Protein AF-A0A961FQ47-F1 (afdb_monomer_lite)

Structure (mmCIF, N/CA/C/O backbone):
data_AF-A0A961FQ47-F1
#
_entry.id   AF-A0A961FQ47-F1
#
loop_
_atom_site.group_PDB
_atom_site.id
_atom_site.type_symbol
_atom_site.label_atom_id
_atom_site.label_alt_id
_atom_site.label_comp_id
_atom_site.label_asym_id
_atom_site.label_entity_id
_atom_site.label_seq_id
_atom_site.pdbx_PDB_ins_code
_atom_site.Cartn_x
_atom_site.Cartn_y
_atom_site.Cartn_z
_atom_site.occupancy
_atom_site.B_iso_or_equiv
_atom_site.auth_seq_id
_atom_site.auth_comp_id
_atom_site.auth_asym_id
_atom_site.auth_atom_id
_atom_site.pdbx_PDB_model_num
ATOM 1 N N . PHE A 1 1 ? 10.749 -9.868 7.285 1.00 35.97 1 PHE A N 1
ATOM 2 C CA . PHE A 1 1 ? 11.409 -8.664 7.846 1.00 35.97 1 PHE A CA 1
ATOM 3 C C . PHE A 1 1 ? 11.696 -7.576 6.790 1.00 35.97 1 PHE A C 1
ATOM 5 O O . PHE A 1 1 ? 12.411 -6.634 7.101 1.00 35.97 1 PHE A O 1
ATOM 12 N N . SER A 1 2 ? 11.117 -7.636 5.579 1.00 48.81 2 SER A N 1
ATOM 13 C CA . SER A 1 2 ? 11.424 -6.717 4.464 1.00 48.81 2 SER A CA 1
ATOM 14 C C . SER A 1 2 ? 10.557 -5.448 4.378 1.00 48.81 2 SER A C 1
ATOM 16 O O . SER A 1 2 ? 10.888 -4.559 3.608 1.00 48.81 2 SER A O 1
ATOM 18 N N . SER A 1 3 ? 9.483 -5.314 5.167 1.00 61.75 3 SER A N 1
ATOM 19 C CA . SER A 1 3 ? 8.554 -4.168 5.081 1.00 61.75 3 SER A CA 1
ATOM 20 C C . SER A 1 3 ? 8.895 -2.971 5.982 1.00 61.75 3 SER A C 1
ATOM 22 O O . SER A 1 3 ? 8.312 -1.904 5.825 1.00 61.75 3 SER A O 1
ATOM 24 N N . ARG A 1 4 ? 9.857 -3.105 6.909 1.00 72.62 4 ARG A N 1
ATOM 25 C CA . ARG A 1 4 ? 10.176 -2.052 7.899 1.00 72.62 4 ARG A CA 1
ATOM 26 C C . ARG A 1 4 ? 10.720 -0.773 7.272 1.00 72.62 4 ARG A C 1
ATOM 28 O O . ARG A 1 4 ? 10.444 0.309 7.775 1.00 72.62 4 ARG A O 1
ATOM 35 N N . VAL A 1 5 ? 11.492 -0.902 6.194 1.00 81.75 5 VAL A N 1
ATOM 36 C CA . VAL A 1 5 ? 12.068 0.269 5.523 1.00 81.75 5 VAL A CA 1
ATOM 37 C C . VAL A 1 5 ? 10.983 1.081 4.832 1.00 81.75 5 VAL A C 1
ATOM 39 O O . VAL A 1 5 ? 11.005 2.299 4.919 1.00 81.75 5 VAL A O 1
ATOM 42 N N . GLN A 1 6 ? 9.987 0.414 4.252 1.00 88.06 6 GLN A N 1
ATOM 43 C CA . GLN A 1 6 ? 8.860 1.078 3.612 1.00 88.06 6 GLN A CA 1
ATOM 44 C C . GLN A 1 6 ? 8.009 1.855 4.625 1.00 88.06 6 GLN A C 1
ATOM 46 O O . GLN A 1 6 ? 7.703 3.020 4.403 1.00 88.06 6 GLN A O 1
ATOM 51 N N . SER A 1 7 ? 7.683 1.254 5.776 1.00 90.12 7 SER A N 1
ATOM 52 C CA . SER A 1 7 ? 6.978 1.968 6.850 1.00 90.12 7 SER A CA 1
ATOM 53 C C . SER A 1 7 ? 7.783 3.158 7.387 1.00 90.12 7 SER A C 1
ATOM 55 O O . SER A 1 7 ? 7.207 4.202 7.671 1.00 90.12 7 SER A O 1
ATOM 57 N N . ALA A 1 8 ? 9.109 3.019 7.506 1.00 90.50 8 ALA A N 1
ATOM 58 C CA . ALA A 1 8 ? 9.984 4.111 7.929 1.00 90.50 8 ALA A CA 1
ATOM 59 C C . ALA A 1 8 ? 10.067 5.238 6.885 1.00 90.50 8 ALA A C 1
ATOM 61 O O . ALA A 1 8 ? 10.101 6.402 7.274 1.00 90.50 8 ALA A O 1
ATOM 62 N N . ALA A 1 9 ? 10.071 4.893 5.593 1.00 91.81 9 ALA A N 1
ATOM 63 C CA . ALA A 1 9 ? 10.052 5.851 4.492 1.00 91.81 9 ALA A CA 1
ATOM 64 C C . ALA A 1 9 ? 8.766 6.681 4.498 1.00 91.81 9 ALA A C 1
ATOM 66 O O . ALA A 1 9 ? 8.836 7.903 4.502 1.00 91.81 9 ALA A O 1
ATOM 67 N N . ILE A 1 10 ? 7.612 6.015 4.615 1.00 94.81 10 ILE A N 1
ATOM 68 C CA . ILE A 1 10 ? 6.298 6.664 4.719 1.00 94.81 10 ILE A CA 1
ATOM 69 C C . ILE A 1 10 ? 6.255 7.626 5.917 1.00 94.81 10 ILE A C 1
ATOM 71 O O . ILE A 1 10 ? 5.944 8.802 5.761 1.00 94.81 10 ILE A O 1
ATOM 75 N N . ALA A 1 11 ? 6.617 7.142 7.110 1.00 94.56 11 ALA A N 1
ATOM 76 C CA . ALA A 1 11 ? 6.600 7.952 8.328 1.00 94.56 11 ALA A CA 1
ATOM 77 C C . ALA A 1 11 ? 7.521 9.178 8.232 1.00 94.56 11 ALA A C 1
ATOM 79 O O . ALA A 1 11 ? 7.167 10.261 8.692 1.00 94.56 11 ALA A O 1
ATOM 80 N N . ARG A 1 12 ? 8.706 9.024 7.626 1.00 93.69 12 ARG A N 1
ATOM 81 C CA . ARG A 1 12 ? 9.648 10.133 7.465 1.00 93.69 12 ARG A CA 1
ATOM 82 C C . ARG A 1 12 ? 9.176 11.149 6.427 1.00 93.69 12 ARG A C 1
ATOM 84 O O . ARG A 1 12 ? 9.325 12.337 6.686 1.00 93.69 12 ARG A O 1
ATOM 91 N N . THR A 1 13 ? 8.582 10.709 5.321 1.00 94.75 13 THR A N 1
ATOM 92 C CA . THR A 1 13 ? 7.946 11.612 4.352 1.00 94.75 13 THR A CA 1
ATOM 93 C C . THR A 1 13 ? 6.857 12.444 5.028 1.00 94.75 13 THR A C 1
ATOM 95 O O . THR A 1 13 ? 6.931 13.667 4.997 1.00 94.75 13 THR A O 1
ATOM 98 N N . TRP A 1 14 ? 5.944 11.821 5.782 1.00 95.88 14 TRP A N 1
ATOM 99 C CA . TRP A 1 14 ? 4.927 12.570 6.532 1.00 95.88 14 TRP A CA 1
ATOM 100 C C . TRP A 1 14 ? 5.515 13.519 7.578 1.00 95.88 14 TRP A C 1
ATOM 102 O O . TRP A 1 14 ? 5.006 14.620 7.754 1.00 95.88 14 TRP A O 1
ATOM 112 N N . GLN A 1 15 ? 6.604 13.133 8.250 1.00 95.44 15 GLN A N 1
ATOM 113 C CA . GLN A 1 15 ? 7.322 14.021 9.168 1.00 95.44 15 GLN A CA 1
ATOM 114 C C . GLN A 1 15 ? 7.852 15.279 8.459 1.00 95.44 15 GLN A C 1
ATOM 116 O O . GLN A 1 15 ? 7.779 16.361 9.035 1.00 95.44 15 GLN A O 1
ATOM 121 N N . GLN A 1 16 ? 8.413 15.134 7.255 1.00 93.94 16 GLN A N 1
ATOM 122 C CA . GLN A 1 16 ? 8.973 16.238 6.465 1.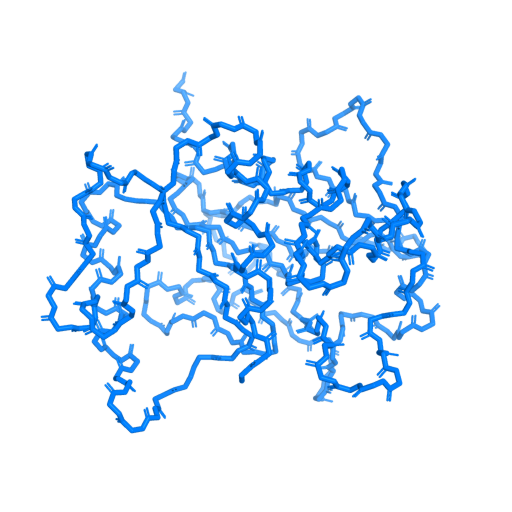00 93.94 16 GLN A CA 1
ATOM 123 C C . GLN A 1 16 ? 7.888 17.143 5.877 1.00 93.94 16 GLN A C 1
ATOM 125 O O . GLN A 1 16 ? 8.077 18.352 5.803 1.00 93.94 16 GLN A O 1
ATOM 130 N N . GLU A 1 17 ? 6.753 16.562 5.497 1.00 94.75 17 GLU A N 1
ATOM 131 C CA . GLU A 1 17 ? 5.585 17.267 4.956 1.00 94.75 17 GLU A CA 1
ATOM 132 C C . GLU A 1 17 ? 4.657 17.823 6.045 1.00 94.75 17 GLU A C 1
ATOM 134 O O . GLU A 1 17 ? 3.581 18.329 5.740 1.00 94.75 17 GLU A O 1
ATOM 139 N N . GLU A 1 18 ? 5.039 17.693 7.319 1.00 95.50 18 GLU A N 1
ATOM 140 C CA . GLU A 1 18 ? 4.232 18.098 8.477 1.00 95.50 18 GLU A CA 1
ATOM 141 C C . GLU A 1 18 ? 2.834 17.441 8.512 1.00 95.50 18 GLU A C 1
ATOM 143 O O . GLU A 1 18 ? 1.900 17.940 9.143 1.00 95.50 18 GLU A O 1
ATOM 148 N N . THR A 1 19 ? 2.688 16.277 7.873 1.00 93.62 19 THR A N 1
ATOM 149 C CA . THR A 1 19 ? 1.457 15.486 7.892 1.00 93.62 19 THR A CA 1
ATOM 150 C C . THR A 1 19 ? 1.335 14.759 9.234 1.00 93.62 19 THR A C 1
ATOM 152 O O . THR A 1 19 ? 2.235 14.000 9.602 1.00 93.62 19 THR A O 1
ATOM 155 N N . PRO A 1 20 ? 0.229 14.924 9.987 1.00 93.81 20 PRO A N 1
ATOM 156 C CA . PRO A 1 20 ? 0.043 14.226 11.255 1.00 93.81 20 PRO A CA 1
ATOM 157 C C . PRO A 1 20 ? 0.012 12.705 11.077 1.00 93.81 20 PRO A C 1
ATOM 159 O O . PRO A 1 20 ? -0.804 12.169 10.327 1.00 93.81 20 PRO A O 1
ATOM 162 N N . TYR A 1 21 ? 0.864 12.002 11.821 1.00 95.31 21 TYR A N 1
ATOM 163 C CA . TYR A 1 21 ? 0.913 10.543 11.833 1.00 95.31 21 TYR A CA 1
ATOM 164 C C . TYR A 1 21 ? 1.305 10.010 13.214 1.00 95.31 21 TYR A C 1
ATOM 166 O O . TYR A 1 21 ? 1.860 10.724 14.049 1.00 95.31 21 TYR A O 1
ATOM 174 N N . ALA A 1 22 ? 1.048 8.724 13.442 1.00 94.62 22 ALA A N 1
ATOM 175 C CA . ALA A 1 22 ? 1.608 7.986 14.565 1.00 94.62 22 ALA A CA 1
ATOM 176 C C . ALA A 1 22 ? 2.001 6.578 14.111 1.00 94.62 22 ALA A C 1
ATOM 178 O O . ALA A 1 22 ? 1.349 5.982 13.253 1.00 94.62 22 ALA A O 1
ATOM 179 N N . THR A 1 23 ? 3.077 6.042 14.687 1.00 93.56 23 THR A N 1
ATOM 180 C CA . THR A 1 23 ? 3.450 4.637 14.494 1.00 93.56 23 THR A CA 1
ATOM 181 C C . THR A 1 23 ? 2.843 3.795 15.608 1.00 93.56 23 THR A C 1
ATOM 183 O O . THR A 1 23 ? 2.747 4.235 16.751 1.00 93.56 23 THR A O 1
ATOM 186 N N . LEU A 1 24 ? 2.403 2.586 15.264 1.00 91.06 24 LEU A N 1
ATOM 187 C CA . LEU A 1 24 ? 1.736 1.681 16.194 1.00 91.06 24 LEU A CA 1
ATOM 188 C C . LEU A 1 24 ? 2.635 0.488 16.508 1.00 91.06 24 LEU A C 1
ATOM 190 O O . LEU A 1 24 ? 3.229 -0.113 15.606 1.00 91.06 24 LEU A O 1
ATOM 194 N N . ASP A 1 25 ? 2.690 0.102 17.781 1.00 88.75 25 ASP A N 1
ATOM 195 C CA . ASP A 1 25 ? 3.260 -1.182 18.166 1.00 88.75 25 ASP A CA 1
ATOM 196 C C . ASP A 1 25 ? 2.245 -2.288 17.871 1.00 88.75 25 ASP A C 1
ATOM 198 O O . ASP A 1 25 ? 1.204 -2.402 18.518 1.00 88.75 25 ASP A O 1
ATOM 202 N N . LEU A 1 26 ? 2.567 -3.150 16.906 1.00 86.12 26 LEU A N 1
ATOM 203 C CA . LEU A 1 26 ? 1.707 -4.268 16.527 1.00 86.12 26 LEU A CA 1
ATOM 204 C C . LEU A 1 26 ? 1.328 -5.151 17.727 1.00 86.12 26 LEU A C 1
ATOM 206 O O . LEU A 1 26 ? 0.236 -5.705 17.747 1.00 86.12 26 LEU A O 1
ATOM 210 N N . ARG A 1 27 ? 2.188 -5.278 18.743 1.00 86.75 27 ARG A N 1
ATOM 211 C CA . ARG A 1 27 ? 1.891 -6.082 19.940 1.00 86.75 27 ARG A CA 1
ATOM 212 C C . ARG A 1 27 ? 0.730 -5.504 20.742 1.00 86.75 27 ARG A C 1
ATOM 214 O O . ARG A 1 27 ? -0.094 -6.270 21.230 1.00 86.75 27 ARG A O 1
ATOM 221 N N . GLU A 1 28 ? 0.658 -4.181 20.843 1.00 90.25 28 GLU A N 1
ATOM 222 C CA . GLU A 1 28 ? -0.454 -3.482 21.490 1.00 90.25 28 GLU A CA 1
ATOM 223 C C . GLU A 1 28 ? -1.726 -3.629 20.661 1.00 90.25 28 GLU A C 1
ATOM 225 O O . GLU A 1 28 ? -2.786 -3.912 21.206 1.00 90.25 28 GLU A O 1
ATOM 230 N N . MET A 1 29 ? -1.614 -3.554 19.332 1.00 92.12 29 MET A N 1
ATOM 231 C CA . MET A 1 29 ? -2.769 -3.734 18.446 1.00 92.12 29 MET A CA 1
ATOM 232 C C . MET A 1 29 ? -3.333 -5.152 18.515 1.00 92.12 29 MET A C 1
ATOM 234 O O . MET A 1 29 ? -4.538 -5.343 18.380 1.00 92.12 29 MET A O 1
ATOM 238 N N . LEU A 1 30 ? -2.487 -6.156 18.753 1.00 89.62 30 LEU A N 1
ATOM 239 C CA . LEU A 1 30 ? -2.905 -7.547 18.933 1.00 89.62 30 LEU A CA 1
ATOM 240 C C . LEU A 1 30 ? -3.620 -7.781 20.273 1.00 89.62 30 LEU A C 1
ATOM 242 O O . LEU A 1 30 ? -4.571 -8.564 20.318 1.00 89.62 30 LEU A O 1
ATOM 246 N N . SER A 1 31 ? -3.180 -7.128 21.354 1.00 89.62 31 SER A N 1
ATOM 247 C CA . SER A 1 31 ? -3.723 -7.341 22.704 1.00 89.62 31 SER A CA 1
ATOM 248 C C . SER A 1 31 ? -4.880 -6.405 23.064 1.00 89.62 31 SER A C 1
ATOM 250 O O . SER A 1 31 ? -5.835 -6.851 23.696 1.00 89.62 31 SER A O 1
ATOM 252 N N . GLY A 1 32 ? -4.801 -5.133 22.669 1.00 87.69 32 GLY A N 1
ATOM 253 C CA . GLY A 1 32 ? -5.725 -4.060 23.048 1.00 87.69 32 GLY A CA 1
ATOM 254 C C . GLY A 1 32 ? -6.590 -3.517 21.910 1.00 87.69 32 GLY A C 1
ATOM 255 O O . GLY A 1 32 ? -7.507 -2.746 22.175 1.00 87.69 32 GLY A O 1
ATOM 256 N N . GLY A 1 33 ? -6.342 -3.940 20.668 1.00 93.00 33 GLY A N 1
ATOM 257 C CA . GLY A 1 33 ? -7.038 -3.424 19.488 1.00 93.00 33 GLY A CA 1
ATOM 258 C C . GLY A 1 33 ? -6.433 -2.127 18.949 1.00 93.00 33 GLY A C 1
ATOM 259 O O . GLY A 1 33 ? -5.430 -1.632 19.460 1.00 93.00 33 GLY A O 1
ATOM 260 N N . PHE A 1 34 ? -7.026 -1.602 17.877 1.00 95.25 34 PHE A N 1
ATOM 261 C CA . PHE A 1 34 ? -6.578 -0.359 17.246 1.00 95.25 34 PHE A CA 1
ATOM 262 C C . PHE A 1 34 ? -7.156 0.882 17.941 1.00 95.25 34 PHE A C 1
ATOM 264 O O . PHE A 1 34 ? -8.212 0.786 18.573 1.00 95.25 34 PHE A O 1
ATOM 271 N N . PRO A 1 35 ? -6.504 2.056 17.819 1.00 94.38 35 PRO A N 1
ATOM 272 C CA . PRO A 1 35 ? -7.080 3.316 18.273 1.00 94.38 35 PRO A CA 1
ATOM 273 C C . PRO A 1 35 ? -8.447 3.584 17.633 1.00 94.38 35 PRO A C 1
ATOM 275 O O . PRO A 1 35 ? -8.725 3.124 16.525 1.00 94.38 35 PRO A O 1
ATOM 278 N N . SER A 1 36 ? -9.284 4.371 18.315 1.00 95.12 36 SER A N 1
ATOM 279 C CA . SER A 1 36 ? -10.580 4.797 17.773 1.00 95.12 36 SER A CA 1
ATOM 280 C C . SER A 1 36 ? -10.409 5.487 16.409 1.00 95.12 36 SER A C 1
ATOM 282 O O . SER A 1 36 ? -9.526 6.345 16.291 1.00 95.12 36 SER A O 1
ATOM 284 N N . PRO A 1 37 ? -11.272 5.202 15.415 1.00 95.81 37 PRO A N 1
ATOM 285 C CA . PRO A 1 37 ? -11.308 5.923 14.142 1.00 95.81 37 PRO A CA 1
ATOM 286 C C . PRO A 1 37 ? -11.453 7.445 14.266 1.00 95.81 37 PRO A C 1
ATOM 288 O O . PRO A 1 37 ? -11.002 8.168 13.387 1.00 95.81 37 PRO A O 1
ATOM 291 N N . GLU A 1 38 ? -12.020 7.953 15.365 1.00 93.94 38 GLU A N 1
ATOM 292 C CA . GLU A 1 38 ? -12.079 9.398 15.634 1.00 93.94 38 GLU A CA 1
ATOM 293 C C . GLU A 1 38 ? -10.679 10.004 15.836 1.00 93.94 38 GLU A C 1
ATOM 295 O O . GLU A 1 38 ? -10.380 11.082 15.329 1.00 93.94 38 GLU A O 1
ATOM 300 N N . ALA A 1 39 ? -9.799 9.289 16.543 1.00 93.88 39 ALA A N 1
ATOM 301 C CA . ALA A 1 39 ? -8.424 9.719 16.789 1.00 93.88 39 ALA A CA 1
ATOM 302 C C . ALA A 1 39 ? -7.476 9.329 15.644 1.00 93.88 39 ALA A C 1
ATOM 304 O O . ALA A 1 39 ? -6.496 10.020 15.376 1.00 93.88 39 ALA A O 1
ATOM 305 N N . MET A 1 40 ? -7.749 8.204 14.982 1.00 94.81 40 MET A N 1
ATOM 306 C CA . MET A 1 40 ? -6.938 7.669 13.896 1.00 94.81 40 MET A CA 1
ATOM 307 C C . MET A 1 40 ? -7.852 7.123 12.794 1.00 94.81 40 MET A C 1
ATOM 309 O O . MET A 1 40 ? -8.142 5.929 12.783 1.00 94.81 40 MET A O 1
ATOM 313 N N . PRO A 1 41 ? -8.310 7.966 11.853 1.00 94.69 41 PRO A N 1
ATOM 314 C CA . PRO A 1 41 ? -9.328 7.583 10.868 1.00 94.69 41 PRO A CA 1
ATOM 315 C C . PRO A 1 41 ? -8.811 6.674 9.752 1.00 94.69 41 PRO A C 1
ATOM 317 O O . PRO A 1 41 ? -9.604 6.039 9.059 1.00 94.69 41 PRO A O 1
ATOM 320 N N . ARG A 1 42 ? -7.490 6.632 9.541 1.00 95.56 42 ARG A N 1
ATOM 321 C CA . ARG A 1 42 ? -6.846 5.848 8.483 1.00 95.56 42 ARG A CA 1
ATOM 322 C C . ARG A 1 42 ? -5.640 5.104 9.040 1.00 95.56 42 ARG A C 1
ATOM 324 O O . ARG A 1 42 ? -4.811 5.698 9.727 1.00 95.56 42 ARG A O 1
ATOM 331 N N . LEU A 1 43 ? -5.523 3.830 8.684 1.00 96.06 43 LEU A N 1
ATOM 332 C CA . LEU A 1 43 ? -4.372 2.979 8.960 1.00 96.06 43 LEU A CA 1
ATOM 333 C C . LEU A 1 43 ? -3.664 2.612 7.660 1.00 96.06 43 LEU A C 1
ATOM 335 O O . LEU A 1 43 ? -4.303 2.206 6.694 1.00 96.06 43 LEU A O 1
ATOM 339 N N . VAL A 1 44 ? -2.334 2.685 7.668 1.00 96.31 44 VAL A N 1
ATOM 340 C CA . VAL A 1 44 ? -1.487 2.157 6.594 1.00 96.31 44 VAL A CA 1
ATOM 341 C C . VAL A 1 44 ? -0.708 0.967 7.134 1.00 96.31 44 VAL A C 1
ATOM 343 O O . VAL A 1 44 ? 0.130 1.111 8.025 1.00 96.31 44 VAL A O 1
ATOM 346 N N . ILE A 1 45 ? -0.981 -0.221 6.600 1.00 94.38 45 ILE A N 1
ATOM 347 C CA . ILE A 1 45 ? -0.330 -1.467 7.002 1.00 94.38 45 ILE A CA 1
ATOM 348 C C . ILE A 1 45 ? 0.552 -1.949 5.855 1.00 94.38 45 ILE A C 1
ATOM 350 O O . ILE A 1 45 ? 0.054 -2.307 4.794 1.00 94.38 45 ILE A O 1
ATOM 354 N N . VAL A 1 46 ? 1.869 -2.001 6.078 1.00 92.19 46 VAL A N 1
ATOM 355 C CA . VAL A 1 46 ? 2.820 -2.552 5.101 1.00 92.19 46 VAL A CA 1
ATOM 356 C C . VAL A 1 46 ? 3.218 -3.970 5.493 1.00 92.19 46 VAL A C 1
ATOM 358 O O . VAL A 1 46 ? 3.987 -4.187 6.437 1.00 92.19 46 VAL A O 1
ATOM 361 N N . ALA A 1 47 ? 2.738 -4.951 4.734 1.00 87.25 47 ALA A N 1
ATOM 362 C CA . ALA A 1 47 ? 2.948 -6.361 5.024 1.00 87.25 47 ALA A CA 1
ATOM 363 C C . ALA A 1 47 ? 3.378 -7.126 3.768 1.00 87.25 47 ALA A C 1
ATOM 365 O O . ALA A 1 47 ? 2.564 -7.536 2.946 1.00 87.25 47 ALA A O 1
ATOM 366 N N . SER A 1 48 ? 4.684 -7.395 3.651 1.00 79.00 48 SER A N 1
ATOM 367 C CA . SER A 1 48 ? 5.203 -8.226 2.556 1.00 79.00 48 SER A CA 1
ATOM 368 C C . SER A 1 48 ? 4.777 -9.693 2.671 1.00 79.00 48 SER A C 1
ATOM 370 O O . SER A 1 48 ? 4.617 -10.382 1.670 1.00 79.00 48 SER A O 1
ATOM 372 N N . SER A 1 49 ? 4.562 -10.158 3.899 1.00 74.75 49 SER A N 1
ATOM 373 C CA . SER A 1 49 ? 3.949 -11.439 4.238 1.00 74.75 49 SER A CA 1
ATOM 374 C C . SER A 1 49 ? 3.388 -11.337 5.650 1.00 74.75 49 SER A C 1
ATOM 376 O O . SER A 1 49 ? 4.101 -10.856 6.538 1.00 74.75 49 SER A O 1
ATOM 378 N N . PHE A 1 50 ? 2.173 -11.825 5.882 1.00 69.88 50 PHE A N 1
ATOM 379 C CA . PHE A 1 50 ? 1.568 -11.842 7.208 1.00 69.88 50 PHE A CA 1
ATOM 380 C C . PHE A 1 50 ? 1.201 -13.274 7.600 1.00 69.88 50 PHE A C 1
ATOM 382 O O . PHE A 1 50 ? 0.222 -13.828 7.116 1.00 69.88 50 PHE A O 1
ATOM 389 N N . ASN A 1 51 ? 2.022 -13.881 8.457 1.00 68.56 51 ASN A N 1
ATOM 390 C CA . ASN A 1 51 ? 1.823 -15.231 8.979 1.00 68.56 51 ASN A CA 1
ATOM 391 C C . ASN A 1 51 ? 1.948 -15.193 10.500 1.00 68.56 51 ASN A C 1
ATOM 393 O O . ASN A 1 51 ? 2.775 -14.438 11.019 1.00 68.56 51 ASN A O 1
ATOM 397 N N . SER A 1 52 ? 1.184 -16.031 11.207 1.00 73.75 52 SER A N 1
ATOM 398 C CA . SER A 1 52 ? 1.383 -16.202 12.648 1.00 73.75 52 SER A CA 1
ATOM 399 C C . SER A 1 52 ? 2.821 -16.638 12.933 1.00 73.75 52 SER A C 1
ATOM 401 O O . SER A 1 52 ? 3.309 -17.604 12.344 1.00 73.75 52 SER A O 1
ATOM 403 N N . TYR A 1 53 ? 3.501 -15.929 13.832 1.00 63.00 53 TYR A N 1
ATOM 404 C CA . TYR A 1 53 ? 4.878 -16.238 14.212 1.00 63.00 53 TYR A CA 1
ATOM 405 C C . TYR A 1 53 ? 5.171 -15.759 15.636 1.00 63.00 53 TYR A C 1
ATOM 407 O O . TYR A 1 53 ? 5.041 -14.573 15.940 1.00 63.00 53 TYR A O 1
ATOM 415 N N . HIS A 1 54 ? 5.589 -16.675 16.513 1.00 73.88 54 HIS A N 1
ATOM 416 C CA . HIS A 1 54 ? 5.759 -16.422 17.951 1.00 73.88 54 HIS A CA 1
ATOM 417 C C . HIS A 1 54 ? 4.543 -15.712 18.579 1.00 73.88 54 HIS A C 1
ATOM 419 O O . HIS A 1 54 ? 3.450 -16.266 18.579 1.00 73.88 54 HIS A O 1
ATOM 425 N N . SER A 1 55 ? 4.732 -14.508 19.126 1.00 67.94 55 SER A N 1
ATOM 426 C CA . SER A 1 55 ? 3.703 -13.703 19.793 1.00 67.94 55 SER A CA 1
ATOM 427 C C . SER A 1 55 ? 2.745 -12.993 18.832 1.00 67.94 55 SER A C 1
ATOM 429 O O . SER A 1 55 ? 1.837 -12.296 19.279 1.00 67.94 55 SER A O 1
ATOM 431 N N . LEU A 1 56 ? 2.943 -13.142 17.522 1.00 76.62 56 LEU A N 1
ATOM 432 C CA . LEU A 1 56 ? 2.092 -12.553 16.502 1.00 76.62 56 LEU A CA 1
ATOM 433 C C . LEU A 1 56 ? 0.981 -13.544 16.143 1.00 76.62 56 LEU A C 1
ATOM 435 O O . LEU A 1 56 ? 1.199 -14.486 15.380 1.00 76.62 56 LEU A O 1
ATOM 439 N N . ASP A 1 57 ? -0.203 -13.331 16.719 1.00 85.31 57 ASP A N 1
ATOM 440 C CA . ASP A 1 57 ? -1.417 -14.075 16.385 1.00 85.31 57 ASP A CA 1
ATOM 441 C C . ASP A 1 57 ? -2.170 -13.371 15.251 1.00 85.31 57 ASP A C 1
ATOM 443 O O . ASP A 1 57 ? -2.834 -12.352 15.452 1.00 85.31 57 ASP A O 1
ATOM 447 N N . SER A 1 58 ? -2.085 -13.933 14.044 1.00 84.69 58 SER A N 1
ATOM 448 C CA . SER A 1 58 ? -2.780 -13.384 12.877 1.00 84.69 58 SER A CA 1
ATOM 449 C C . SER A 1 58 ? -4.297 -13.302 13.058 1.00 84.69 58 SER A C 1
ATOM 451 O O . SER A 1 58 ? -4.907 -12.374 12.535 1.00 84.69 58 SER A O 1
ATOM 453 N N . ARG A 1 59 ? -4.906 -14.198 13.849 1.00 89.25 59 ARG A N 1
ATOM 454 C CA . ARG A 1 59 ? -6.353 -14.180 14.115 1.00 89.25 59 ARG A CA 1
ATOM 455 C C . ARG A 1 59 ? -6.746 -13.037 15.039 1.00 89.25 59 ARG A C 1
ATOM 457 O O . ARG A 1 59 ? -7.824 -12.469 14.876 1.00 89.25 59 ARG A O 1
ATOM 464 N N . ALA A 1 60 ? -5.891 -12.705 16.006 1.00 91.31 60 ALA A N 1
ATOM 465 C CA . ALA A 1 60 ? -6.099 -11.545 16.861 1.00 91.31 60 ALA A CA 1
ATOM 466 C C . ALA A 1 60 ? -6.017 -10.246 16.054 1.00 91.31 60 ALA A C 1
ATOM 468 O O . ALA A 1 60 ? -6.891 -9.398 16.220 1.00 91.31 60 ALA A O 1
ATOM 469 N N . LEU A 1 61 ? -5.046 -10.126 15.136 1.00 90.69 61 LEU A N 1
ATOM 470 C CA . LEU A 1 61 ? -4.983 -8.967 14.242 1.00 90.69 61 LEU A CA 1
ATOM 471 C C . LEU A 1 61 ? 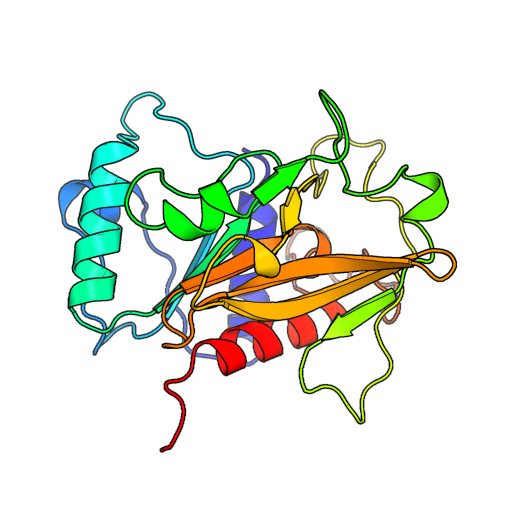-6.247 -8.858 13.393 1.00 90.69 61 LEU A C 1
ATOM 473 O O . LEU A 1 61 ? -6.854 -7.798 13.365 1.00 90.69 61 LEU A O 1
ATOM 477 N N . ASP A 1 62 ? -6.637 -9.950 12.733 1.00 93.19 62 ASP A N 1
ATOM 478 C CA . ASP A 1 62 ? -7.794 -9.994 11.835 1.00 93.19 62 ASP A CA 1
ATOM 479 C C . ASP A 1 62 ? -9.074 -9.563 12.574 1.00 93.19 62 ASP A C 1
ATOM 481 O O . ASP A 1 62 ? -9.783 -8.660 12.146 1.00 93.19 62 ASP A O 1
ATOM 485 N N . ARG A 1 63 ? -9.315 -10.110 13.773 1.00 95.31 63 ARG A N 1
ATOM 486 C CA . ARG A 1 63 ? -10.453 -9.710 14.615 1.00 95.31 63 ARG A CA 1
ATOM 487 C C . ARG A 1 63 ? -10.411 -8.229 15.000 1.00 95.31 63 ARG A C 1
ATOM 489 O O . ARG A 1 63 ? -11.441 -7.564 14.950 1.00 95.31 63 ARG A O 1
ATOM 496 N N . ASN A 1 64 ? -9.256 -7.727 15.431 1.00 95.94 64 ASN A N 1
ATOM 497 C CA . ASN A 1 64 ? -9.139 -6.346 15.894 1.00 95.94 64 ASN A CA 1
ATOM 498 C C . ASN A 1 64 ? -9.226 -5.351 14.725 1.00 95.94 64 ASN A C 1
ATOM 500 O O . ASN A 1 64 ? -9.747 -4.253 14.899 1.00 95.94 64 ASN A O 1
ATOM 504 N N . LEU A 1 65 ? -8.763 -5.745 13.536 1.00 96.06 65 LEU A N 1
ATOM 505 C CA . LEU A 1 65 ? -8.883 -4.961 12.312 1.00 96.06 65 LEU A CA 1
ATOM 506 C C . LEU A 1 65 ? -10.341 -4.867 11.858 1.00 96.06 65 LEU A C 1
ATOM 508 O O . LEU A 1 65 ? -10.793 -3.776 11.526 1.00 96.06 65 LEU A O 1
ATOM 512 N N . GLN A 1 66 ? -11.091 -5.972 11.932 1.00 96.81 66 GLN A N 1
ATOM 513 C CA . GLN A 1 66 ? -12.535 -5.953 11.697 1.00 96.81 66 GLN A CA 1
ATOM 514 C C . GLN A 1 66 ? -13.239 -4.984 12.654 1.00 96.81 66 GLN A C 1
ATOM 516 O O . GLN A 1 66 ? -13.987 -4.130 12.203 1.00 96.81 66 GLN A O 1
ATOM 521 N N . ALA A 1 67 ? -12.943 -5.047 13.958 1.00 97.44 67 ALA A N 1
ATOM 522 C CA . ALA A 1 67 ? -13.556 -4.146 14.937 1.00 97.44 67 ALA A CA 1
ATOM 523 C C . ALA A 1 67 ? -13.247 -2.660 14.662 1.00 97.44 67 ALA A C 1
ATOM 525 O O . ALA A 1 67 ? -14.093 -1.798 14.885 1.00 97.44 67 ALA A O 1
ATOM 526 N N . TYR A 1 68 ? -12.046 -2.356 14.164 1.00 97.75 68 TYR A N 1
ATOM 527 C CA . TYR A 1 68 ? -11.668 -1.005 13.753 1.00 97.75 68 TYR A CA 1
ATOM 528 C C . TYR A 1 68 ? -12.468 -0.521 12.532 1.00 97.75 68 TYR A C 1
ATOM 530 O O . TYR A 1 68 ? -12.954 0.610 12.530 1.00 97.75 68 TYR A O 1
ATOM 538 N N . LEU A 1 69 ? -12.647 -1.376 11.522 1.00 96.75 69 LEU A N 1
ATOM 539 C CA . LEU A 1 69 ? -13.457 -1.078 10.334 1.00 96.75 69 LEU A CA 1
ATOM 540 C C . LEU A 1 69 ? -14.948 -0.932 10.675 1.00 96.75 69 LEU A C 1
ATOM 542 O O . LEU A 1 69 ? -15.584 0.018 10.222 1.00 96.75 69 LEU A O 1
ATOM 546 N N . ASP A 1 70 ? -15.481 -1.807 11.535 1.00 96.25 70 ASP A N 1
ATOM 547 C CA . ASP A 1 70 ? -16.869 -1.754 12.022 1.00 96.25 70 ASP A CA 1
ATOM 548 C C . ASP A 1 70 ? -17.158 -0.433 12.761 1.00 96.25 70 ASP A C 1
ATOM 550 O O . ASP A 1 70 ? -18.275 0.080 12.727 1.00 96.25 70 ASP A O 1
ATOM 554 N N . ALA A 1 71 ? -16.139 0.151 13.401 1.00 96.38 71 ALA A N 1
ATOM 555 C CA . ALA A 1 71 ? -16.211 1.456 14.058 1.00 96.38 71 ALA A CA 1
ATOM 556 C C . ALA A 1 71 ? -16.054 2.653 13.093 1.00 96.38 71 ALA A C 1
ATOM 558 O O . ALA A 1 71 ? -16.004 3.799 13.542 1.00 96.38 71 ALA A O 1
ATOM 559 N N . GLY A 1 72 ? -15.959 2.415 11.781 1.00 95.88 72 GLY A N 1
ATOM 560 C CA . GLY A 1 72 ? -15.798 3.450 10.753 1.00 95.88 72 GLY A CA 1
ATOM 561 C C . GLY A 1 72 ? -14.346 3.751 10.370 1.00 95.88 72 GLY A C 1
ATOM 562 O O . GLY A 1 72 ? -14.096 4.696 9.619 1.00 95.88 72 GLY A O 1
ATOM 563 N N . GLY A 1 73 ? -13.393 2.964 10.871 1.00 97.12 73 GLY A N 1
ATOM 564 C CA . GLY A 1 73 ? -11.988 3.037 10.492 1.00 97.12 73 GLY A CA 1
ATOM 565 C C . GLY A 1 73 ? -11.753 2.643 9.038 1.00 97.12 73 GLY A C 1
ATOM 566 O O . GLY A 1 73 ? -12.611 2.046 8.387 1.00 97.12 73 GLY A O 1
ATOM 567 N N . ARG A 1 74 ? -10.584 3.010 8.507 1.00 97.62 74 ARG A N 1
ATOM 568 C CA . ARG A 1 74 ? -10.226 2.793 7.098 1.00 97.62 74 ARG A CA 1
ATOM 569 C C . ARG A 1 74 ? -8.801 2.284 6.976 1.00 97.62 74 ARG A C 1
ATOM 571 O O . ARG A 1 74 ? -7.922 2.722 7.717 1.00 97.62 74 ARG A O 1
ATOM 578 N N . VAL A 1 75 ? -8.556 1.353 6.063 1.00 97.69 75 VAL A N 1
ATOM 579 C CA . VAL A 1 75 ? -7.300 0.598 6.002 1.00 97.69 75 VAL A CA 1
ATOM 580 C C . VAL A 1 75 ? -6.755 0.568 4.581 1.00 97.69 75 VAL A C 1
ATOM 582 O O . VAL A 1 75 ? -7.373 0.016 3.677 1.00 97.69 75 VAL A O 1
ATOM 585 N N . LEU A 1 76 ? -5.540 1.089 4.419 1.00 97.50 76 LEU A N 1
ATOM 586 C CA . LEU A 1 76 ? -4.673 0.827 3.278 1.00 97.50 76 LEU A CA 1
ATOM 587 C C . LEU A 1 76 ? -3.756 -0.349 3.623 1.00 97.50 76 LEU A C 1
ATOM 589 O O . LEU A 1 76 ? -2.890 -0.243 4.494 1.00 97.50 76 LEU A O 1
ATOM 593 N N . TRP A 1 77 ? -3.919 -1.460 2.916 1.00 96.81 77 TRP A N 1
ATOM 594 C CA . TRP A 1 77 ? -3.054 -2.625 3.006 1.00 96.81 77 TRP A CA 1
ATOM 595 C C . TRP A 1 77 ? -2.063 -2.652 1.837 1.00 96.81 77 TRP A C 1
ATOM 597 O O . TRP A 1 77 ? -2.420 -2.930 0.694 1.00 96.81 77 TRP A O 1
ATOM 607 N N . ILE A 1 78 ? -0.789 -2.398 2.120 1.00 95.75 78 ILE A N 1
ATOM 608 C CA . ILE A 1 78 ? 0.293 -2.505 1.139 1.00 95.75 78 ILE A CA 1
ATOM 609 C C . ILE A 1 78 ? 0.844 -3.931 1.188 1.00 95.75 78 ILE A C 1
ATOM 611 O O . ILE A 1 78 ? 1.536 -4.323 2.136 1.00 95.75 78 ILE A O 1
ATOM 615 N N . THR A 1 79 ? 0.519 -4.707 0.159 1.00 92.69 79 THR A N 1
ATOM 616 C CA . THR A 1 79 ? 0.803 -6.135 0.069 1.00 92.69 79 THR A CA 1
ATOM 617 C C . THR A 1 79 ? 2.110 -6.434 -0.659 1.00 92.69 79 THR A C 1
ATOM 619 O O . THR A 1 79 ? 2.471 -5.774 -1.632 1.00 92.69 79 THR A O 1
ATOM 622 N N . GLY A 1 80 ? 2.832 -7.451 -0.192 1.00 91.88 80 GLY A N 1
ATOM 623 C CA . GLY A 1 80 ? 3.925 -8.063 -0.949 1.00 91.88 80 GLY A CA 1
ATOM 624 C C . GLY A 1 80 ? 3.529 -9.427 -1.502 1.00 91.88 80 GLY A C 1
ATOM 625 O O . GLY A 1 80 ? 2.503 -9.581 -2.151 1.00 91.88 80 GLY A O 1
ATOM 626 N N . THR A 1 81 ? 4.336 -10.451 -1.233 1.00 90.44 81 THR A N 1
ATOM 627 C CA . THR A 1 81 ? 4.088 -11.815 -1.720 1.00 90.44 81 THR A CA 1
ATOM 628 C C . THR A 1 81 ? 3.021 -12.571 -0.929 1.00 90.44 81 THR A C 1
ATOM 630 O O . THR A 1 81 ? 2.515 -13.576 -1.426 1.00 90.44 81 THR A O 1
ATOM 633 N N . GLY A 1 82 ? 2.691 -12.126 0.287 1.00 88.44 82 GLY A N 1
ATOM 634 C CA . GLY A 1 82 ? 1.563 -12.635 1.069 1.00 88.44 82 GLY A CA 1
ATOM 635 C C . GLY A 1 82 ? 0.227 -12.017 0.657 1.00 88.44 82 GLY A C 1
ATOM 636 O O . GLY A 1 82 ? 0.195 -11.033 -0.070 1.00 88.44 82 GLY A O 1
ATOM 637 N N . GLN A 1 83 ? -0.867 -12.603 1.139 1.00 89.81 83 GLN A N 1
ATOM 638 C CA . GLN A 1 83 ? -2.219 -12.049 1.021 1.00 89.81 83 GLN A CA 1
ATOM 639 C C . GLN A 1 83 ? -2.602 -11.282 2.305 1.00 89.81 83 GLN A C 1
ATOM 641 O O . GLN A 1 83 ? -2.017 -11.555 3.362 1.00 89.81 83 GLN A O 1
ATOM 646 N N . PRO A 1 84 ? -3.576 -10.355 2.242 1.00 92.12 84 PRO A N 1
ATOM 647 C CA . PRO A 1 84 ? -4.144 -9.693 3.420 1.00 92.12 84 PRO A CA 1
ATOM 648 C C . PRO A 1 84 ? -4.871 -10.685 4.361 1.00 92.12 84 PRO A C 1
ATOM 650 O O . PRO A 1 84 ? -4.984 -11.872 4.037 1.00 92.12 84 PRO A O 1
ATOM 653 N N . PRO A 1 85 ? -5.336 -10.257 5.554 1.00 91.62 85 PRO A N 1
ATOM 654 C CA . PRO A 1 85 ? -5.980 -11.134 6.538 1.00 91.62 85 PRO A CA 1
ATOM 655 C C . PRO A 1 85 ? -7.182 -11.911 5.981 1.00 91.62 85 PRO A C 1
ATOM 657 O O . PRO A 1 85 ? -7.939 -11.411 5.157 1.00 91.62 85 PRO A O 1
ATOM 660 N N . THR A 1 86 ? -7.347 -13.160 6.421 1.00 90.31 86 THR A N 1
ATOM 661 C CA . THR A 1 86 ? -8.288 -14.128 5.826 1.00 90.31 86 THR A CA 1
ATOM 662 C C . THR A 1 86 ? -9.761 -13.776 5.981 1.00 90.31 86 THR A C 1
ATOM 664 O O . THR A 1 86 ? -10.545 -14.190 5.139 1.00 90.31 86 THR A O 1
ATOM 667 N N . LYS A 1 87 ? -10.152 -13.086 7.057 1.00 92.12 87 LYS A N 1
ATOM 668 C CA . LYS A 1 87 ? -11.556 -12.783 7.352 1.00 92.12 87 LYS A CA 1
ATOM 669 C C . LYS A 1 87 ? -11.920 -11.367 6.920 1.00 92.12 87 LYS A C 1
ATOM 671 O O . LYS A 1 87 ? -12.872 -11.191 6.176 1.00 92.12 87 LYS A O 1
ATOM 676 N N . THR A 1 88 ? -11.150 -10.376 7.362 1.00 94.62 88 THR A N 1
ATOM 677 C CA . THR A 1 88 ? -11.432 -8.952 7.106 1.00 94.62 88 THR A CA 1
ATOM 678 C C . THR A 1 88 ? -11.304 -8.571 5.624 1.00 94.62 88 THR A C 1
ATOM 680 O O . THR A 1 88 ? -11.953 -7.637 5.158 1.00 94.62 88 THR A O 1
ATOM 683 N N . PHE A 1 89 ? -10.467 -9.299 4.878 1.00 94.62 89 PHE A N 1
ATOM 684 C CA . PHE A 1 89 ? -10.220 -9.104 3.445 1.00 94.62 89 PHE A CA 1
ATOM 685 C C . PHE A 1 89 ? -10.579 -10.367 2.643 1.00 94.62 89 PHE A C 1
ATOM 687 O O . PHE A 1 89 ? -9.913 -10.676 1.657 1.00 94.62 89 PHE A O 1
ATOM 694 N N . ALA A 1 90 ? -11.559 -11.157 3.099 1.00 93.62 90 ALA A N 1
ATOM 695 C CA . ALA A 1 90 ? -11.936 -12.410 2.435 1.00 93.62 90 ALA A CA 1
ATOM 696 C C . ALA A 1 90 ? -12.311 -12.186 0.959 1.00 93.62 90 ALA A C 1
ATOM 698 O O . ALA A 1 90 ? -11.746 -12.825 0.078 1.00 93.62 90 ALA A O 1
ATOM 699 N N . ASP A 1 91 ? -13.161 -11.195 0.716 1.00 92.88 91 ASP A N 1
ATOM 700 C CA . ASP A 1 91 ? -13.599 -10.711 -0.594 1.00 92.88 91 ASP A CA 1
ATOM 701 C C . ASP A 1 91 ? -12.430 -10.240 -1.480 1.00 92.88 91 ASP A C 1
ATOM 703 O O . ASP A 1 91 ? -12.302 -10.672 -2.622 1.00 92.88 91 ASP A O 1
ATOM 707 N N . PHE A 1 92 ? -11.488 -9.453 -0.944 1.00 94.06 92 PHE A N 1
ATOM 708 C CA . PHE A 1 92 ? -10.271 -9.099 -1.691 1.00 94.06 92 PHE A CA 1
ATOM 709 C C . PHE A 1 92 ? -9.488 -10.351 -2.089 1.00 94.06 92 PHE A C 1
ATOM 711 O O . PHE A 1 92 ? -9.043 -10.467 -3.224 1.00 94.06 92 PHE A O 1
ATOM 718 N N . ARG A 1 93 ? -9.314 -11.309 -1.172 1.00 92.81 93 ARG A N 1
ATOM 719 C CA . ARG A 1 93 ? -8.533 -12.528 -1.433 1.00 92.81 93 ARG A CA 1
ATOM 720 C C . ARG A 1 93 ? -9.165 -13.429 -2.486 1.00 92.81 93 ARG A C 1
ATOM 722 O O . ARG A 1 93 ? -8.413 -14.118 -3.166 1.00 92.81 93 ARG A O 1
ATOM 729 N N . GLU A 1 94 ? -10.489 -13.443 -2.585 1.00 92.06 94 GLU A N 1
ATOM 730 C CA . GLU A 1 94 ? -11.229 -14.184 -3.613 1.00 92.06 94 GLU A CA 1
ATOM 731 C C . GLU A 1 94 ? -10.999 -13.593 -5.009 1.00 92.06 94 GLU A C 1
ATOM 733 O O . GLU A 1 94 ? -10.904 -14.348 -5.969 1.00 92.06 94 GLU A O 1
ATOM 738 N N . THR A 1 95 ? -10.809 -12.273 -5.106 1.00 92.62 95 THR A N 1
ATOM 739 C CA . THR A 1 95 ? -10.477 -11.585 -6.371 1.00 92.62 95 THR A CA 1
ATOM 740 C C . THR A 1 95 ? -8.982 -11.565 -6.710 1.00 92.62 95 THR A C 1
ATOM 742 O O . THR A 1 95 ? -8.615 -11.169 -7.813 1.00 92.62 95 THR A O 1
ATOM 745 N N . MET A 1 96 ? -8.103 -11.947 -5.772 1.00 93.38 96 MET A N 1
ATOM 746 C CA . MET A 1 96 ? -6.650 -11.902 -5.961 1.00 93.38 96 MET A CA 1
ATOM 747 C C . MET A 1 96 ? -6.145 -13.097 -6.764 1.00 93.38 96 MET A C 1
ATOM 749 O O . MET A 1 96 ? -6.119 -14.228 -6.271 1.00 93.38 96 MET A O 1
ATOM 753 N N . GLU A 1 97 ? -5.576 -12.810 -7.924 1.00 92.94 97 GLU A N 1
ATOM 754 C CA . GLU A 1 97 ? -4.942 -13.791 -8.788 1.00 92.94 97 GLU A CA 1
ATOM 755 C C . GLU A 1 97 ? -3.421 -13.694 -8.737 1.00 92.94 97 GLU A C 1
ATOM 757 O O . GLU A 1 97 ? -2.827 -12.642 -8.490 1.00 92.94 97 GLU A O 1
ATOM 762 N N . ARG A 1 98 ? -2.764 -14.836 -8.942 1.00 92.56 98 ARG A N 1
ATOM 763 C CA . ARG A 1 98 ? -1.313 -14.899 -9.088 1.00 92.56 98 ARG A CA 1
ATOM 764 C C . ARG A 1 98 ? -0.993 -15.444 -10.469 1.00 92.56 98 ARG A C 1
ATOM 766 O O . ARG A 1 98 ? -1.194 -16.634 -10.703 1.00 92.56 98 ARG A O 1
ATOM 773 N N . SER A 1 99 ? -0.348 -14.619 -11.286 1.00 78.75 99 SER A N 1
ATOM 774 C CA . SER A 1 99 ? -0.039 -14.918 -12.690 1.00 78.75 99 SER A CA 1
ATOM 775 C C . SER A 1 99 ? 0.699 -16.242 -12.934 1.00 78.75 99 SER A C 1
ATOM 777 O O . SER A 1 99 ? 0.507 -16.895 -13.957 1.00 78.75 99 SER A O 1
ATOM 779 N N . ALA A 1 100 ? 1.549 -16.686 -12.000 1.00 84.88 100 ALA A N 1
ATOM 780 C CA . ALA A 1 100 ? 2.151 -18.018 -12.048 1.00 84.88 100 ALA A CA 1
ATOM 781 C C . ALA A 1 100 ? 2.541 -18.558 -10.667 1.00 84.88 100 ALA A C 1
ATOM 783 O O . ALA A 1 100 ? 2.830 -17.818 -9.718 1.00 84.88 100 ALA A O 1
ATOM 784 N N . THR A 1 101 ? 2.662 -19.884 -10.558 1.00 83.00 101 THR A N 1
ATOM 785 C CA . THR A 1 101 ? 3.218 -20.538 -9.367 1.00 83.00 101 THR A CA 1
ATOM 786 C C . THR A 1 101 ? 4.615 -19.980 -9.063 1.00 83.00 101 THR A C 1
ATOM 788 O O . THR A 1 101 ? 5.512 -20.038 -9.898 1.00 83.00 101 THR A O 1
ATOM 791 N N . ASN A 1 102 ? 4.811 -19.441 -7.854 1.00 85.75 102 ASN A N 1
ATOM 792 C CA . ASN A 1 102 ? 6.043 -18.764 -7.410 1.00 85.75 102 ASN A CA 1
ATOM 793 C C . ASN A 1 102 ? 6.404 -17.453 -8.135 1.00 85.75 102 ASN A C 1
ATOM 795 O O . ASN A 1 102 ? 7.522 -16.959 -7.955 1.00 85.75 102 ASN A O 1
ATOM 799 N N . ALA A 1 103 ? 5.475 -16.846 -8.880 1.00 91.44 103 ALA A N 1
ATOM 800 C CA . ALA A 1 103 ? 5.664 -15.497 -9.404 1.00 91.44 103 ALA A CA 1
ATOM 801 C C . ALA A 1 103 ? 6.009 -14.510 -8.274 1.00 91.44 103 ALA A C 1
ATOM 803 O O . ALA A 1 103 ? 5.541 -14.639 -7.136 1.00 91.44 103 ALA A O 1
ATOM 804 N N . LYS A 1 104 ? 6.864 -13.536 -8.598 1.00 92.25 104 LYS A N 1
ATOM 805 C CA . LYS A 1 104 ? 7.293 -12.442 -7.704 1.00 92.25 104 LYS A CA 1
ATOM 806 C C . LYS A 1 104 ? 6.686 -11.091 -8.096 1.00 92.25 104 LYS A C 1
ATOM 808 O O . LYS A 1 104 ? 6.634 -10.185 -7.272 1.00 92.25 104 LYS A O 1
ATOM 813 N N . LEU A 1 105 ? 6.262 -10.981 -9.346 1.00 94.75 105 LEU A N 1
ATOM 814 C CA . LEU A 1 105 ? 5.679 -9.819 -10.001 1.00 94.75 105 LEU A CA 1
ATOM 815 C C . LEU A 1 105 ? 4.519 -10.326 -10.871 1.00 94.75 105 LEU A C 1
ATOM 817 O O . LEU A 1 105 ? 4.546 -11.510 -11.223 1.00 94.75 105 LEU A O 1
ATOM 821 N N . PRO A 1 106 ? 3.539 -9.475 -11.213 1.00 94.62 106 PRO A N 1
ATOM 822 C CA . PRO A 1 106 ? 2.421 -9.876 -12.069 1.00 94.62 106 PRO A CA 1
ATOM 823 C C . PRO A 1 106 ? 2.902 -10.276 -13.473 1.00 94.62 106 PRO A C 1
ATOM 825 O O . PRO A 1 106 ? 2.445 -11.271 -14.021 1.00 94.62 106 PRO A O 1
ATOM 828 N N . VAL A 1 107 ? 3.936 -9.610 -13.995 1.00 94.88 107 VAL A N 1
ATOM 829 C CA . VAL A 1 107 ? 4.598 -9.946 -15.268 1.00 94.88 107 VAL A CA 1
ATOM 830 C C . VAL A 1 107 ? 6.079 -10.289 -15.061 1.00 94.88 107 VAL A C 1
ATOM 832 O O . VAL A 1 107 ? 6.658 -9.930 -14.028 1.00 94.88 107 VAL A O 1
ATOM 835 N N . PRO A 1 108 ? 6.747 -10.962 -16.020 1.00 93.50 108 PRO A N 1
ATOM 836 C CA . PRO A 1 108 ? 8.193 -11.164 -15.967 1.00 93.50 108 PRO A CA 1
ATOM 837 C C . PRO A 1 108 ? 8.960 -9.843 -15.802 1.00 93.50 108 PRO A C 1
ATOM 839 O O . PRO A 1 108 ? 8.586 -8.820 -16.363 1.00 93.50 108 PRO A O 1
ATOM 842 N N . GLU A 1 109 ? 10.085 -9.865 -15.081 1.00 92.31 109 GLU A N 1
ATOM 843 C CA . GLU A 1 109 ? 10.868 -8.655 -14.755 1.00 92.31 109 GLU A CA 1
ATOM 844 C C . GLU A 1 109 ? 11.231 -7.806 -15.985 1.00 92.31 109 GLU A C 1
ATOM 846 O O . GLU A 1 109 ? 11.165 -6.581 -15.935 1.00 92.31 109 GLU A O 1
ATOM 851 N N . LYS A 1 110 ? 11.587 -8.461 -17.095 1.00 92.69 110 LYS A N 1
ATOM 852 C CA . LY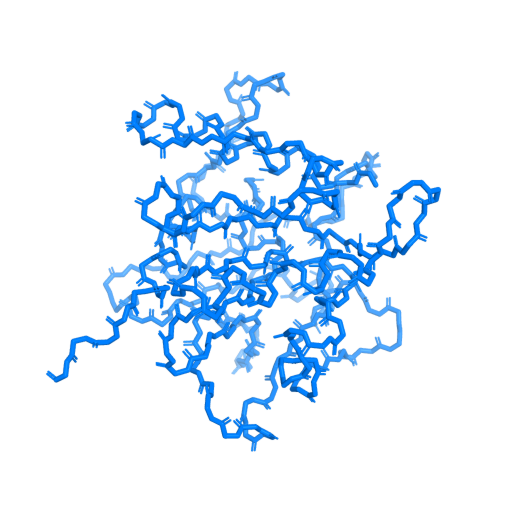S A 1 110 ? 11.930 -7.799 -18.362 1.00 92.69 110 LYS A CA 1
ATOM 853 C C . LYS A 1 110 ? 10.785 -6.951 -18.935 1.00 92.69 110 LYS A C 1
ATOM 855 O O . LYS A 1 110 ? 11.067 -5.973 -19.613 1.00 92.69 110 LYS A O 1
ATOM 860 N N . ASP A 1 111 ? 9.542 -7.335 -18.651 1.00 94.69 111 ASP A N 1
ATOM 861 C CA . ASP A 1 111 ? 8.329 -6.673 -19.128 1.00 94.69 111 ASP A CA 1
ATOM 862 C C . ASP A 1 111 ? 7.820 -5.688 -18.058 1.00 94.69 111 ASP A C 1
ATOM 864 O O . ASP A 1 111 ? 7.266 -4.640 -18.374 1.00 94.69 111 ASP A O 1
ATOM 868 N N . PHE A 1 112 ? 8.090 -5.980 -16.778 1.00 95.06 112 PHE A N 1
ATOM 869 C CA . PHE A 1 112 ? 7.830 -5.076 -15.658 1.00 95.06 112 PHE A CA 1
ATOM 870 C C . PHE A 1 112 ? 8.653 -3.785 -15.763 1.00 95.06 112 PHE A C 1
ATOM 872 O O . PHE A 1 112 ? 8.147 -2.695 -15.505 1.00 95.06 112 PHE A O 1
ATOM 879 N N . ILE A 1 113 ? 9.930 -3.884 -16.150 1.00 94.25 113 ILE A N 1
ATOM 880 C CA . ILE A 1 113 ? 10.755 -2.701 -16.403 1.00 94.25 113 ILE A CA 1
ATOM 881 C C . ILE A 1 113 ? 10.225 -1.995 -17.648 1.00 94.25 113 ILE A C 1
ATOM 883 O O . ILE A 1 113 ? 10.244 -2.520 -18.756 1.00 94.25 113 ILE A O 1
ATOM 887 N N . GLY A 1 114 ? 9.807 -0.750 -17.463 1.00 93.69 114 GLY A N 1
ATOM 888 C CA . GLY A 1 114 ? 9.210 0.066 -18.500 1.00 93.69 114 GLY A CA 1
ATOM 889 C C . GLY A 1 114 ? 7.684 0.076 -18.498 1.00 93.69 114 GLY A C 1
ATOM 890 O O . GLY A 1 114 ? 7.136 0.882 -19.252 1.00 93.69 114 GLY A O 1
ATOM 891 N N . ALA A 1 115 ? 7.042 -0.735 -17.651 1.00 95.81 115 ALA A N 1
ATOM 892 C CA . ALA A 1 115 ? 5.609 -0.691 -17.386 1.00 95.81 115 ALA A CA 1
ATOM 893 C C . ALA A 1 115 ? 5.176 0.670 -16.825 1.00 95.81 115 ALA A C 1
ATOM 895 O O . ALA A 1 115 ? 5.969 1.358 -16.175 1.00 95.81 115 ALA A O 1
ATOM 896 N N . GLN A 1 116 ? 3.921 1.051 -17.051 1.00 95.19 116 GLN A N 1
ATOM 897 C CA . GLN A 1 116 ? 3.333 2.281 -16.514 1.00 95.19 116 GLN A CA 1
ATOM 898 C C . GLN A 1 116 ? 2.326 1.961 -15.413 1.00 95.19 116 GLN A C 1
ATOM 900 O O . GLN A 1 116 ? 1.533 1.034 -15.555 1.00 95.19 116 GLN A O 1
ATOM 905 N N . LEU A 1 117 ? 2.350 2.738 -14.334 1.00 93.94 117 LEU A N 1
ATOM 906 C CA . LEU A 1 117 ? 1.354 2.680 -13.271 1.00 93.94 117 LEU A CA 1
ATOM 907 C C . LEU A 1 117 ? 0.331 3.794 -13.474 1.00 93.94 117 LEU A C 1
ATOM 909 O O . LEU A 1 117 ? 0.683 4.966 -13.371 1.00 93.94 117 LEU A O 1
ATOM 913 N N . SER A 1 118 ? -0.917 3.430 -13.750 1.00 91.06 118 SER A N 1
ATOM 914 C CA . SER A 1 118 ? -2.011 4.387 -13.943 1.00 91.06 118 SER A CA 1
ATOM 915 C C . SER A 1 118 ? -2.946 4.359 -12.744 1.00 91.06 118 SER A C 1
ATOM 917 O O . SER A 1 118 ? -3.359 3.288 -12.300 1.00 91.06 118 SER A O 1
ATOM 919 N N . PHE A 1 119 ? -3.276 5.535 -12.218 1.00 84.50 119 PHE A N 1
ATOM 920 C CA . PHE A 1 119 ? -4.200 5.676 -11.100 1.00 84.50 119 PHE A CA 1
ATOM 921 C C . PHE A 1 119 ? -5.599 5.970 -11.609 1.00 84.50 119 PHE A C 1
ATOM 923 O O . PHE A 1 119 ? -5.785 6.743 -12.551 1.00 84.50 119 PHE A O 1
ATOM 930 N N . PHE A 1 120 ? -6.593 5.406 -10.931 1.00 72.56 120 PHE A N 1
ATOM 931 C CA . PHE A 1 120 ? -7.961 5.860 -11.115 1.00 72.56 120 PHE A CA 1
ATOM 932 C C . PHE A 1 120 ? -8.042 7.325 -10.667 1.00 72.56 120 PHE A C 1
ATOM 934 O O . PHE A 1 120 ? -7.648 7.641 -9.544 1.00 72.56 120 PHE A O 1
ATOM 941 N N . ASP A 1 121 ? -8.528 8.195 -11.555 1.00 63.72 121 ASP A N 1
ATOM 942 C CA . ASP A 1 121 ? -8.693 9.647 -11.364 1.00 63.72 121 ASP A CA 1
ATOM 943 C C . ASP A 1 121 ? -7.449 10.540 -11.598 1.00 63.72 121 ASP A C 1
ATOM 945 O O . ASP A 1 121 ? -7.500 11.750 -11.390 1.00 63.72 121 ASP A O 1
ATOM 949 N N . SER A 1 122 ? -6.331 10.011 -12.119 1.00 60.47 122 SER A N 1
ATOM 950 C CA . SER A 1 122 ? -5.160 10.837 -12.482 1.00 60.47 122 SER A CA 1
ATOM 951 C C . SER A 1 122 ? -5.201 11.366 -13.923 1.00 60.47 122 SER A C 1
ATOM 953 O O . SER A 1 122 ? -4.197 11.280 -14.630 1.00 60.47 122 SER A O 1
ATOM 955 N N . GLN A 1 123 ? -6.344 11.895 -14.382 1.00 54.88 123 GLN A N 1
ATOM 956 C CA . GLN A 1 123 ? -6.523 12.294 -15.793 1.00 54.88 123 GLN A CA 1
ATOM 957 C C . GLN A 1 123 ? -5.492 13.332 -16.283 1.00 54.88 123 GLN A C 1
ATOM 959 O O . GLN A 1 123 ? -5.165 13.340 -17.468 1.00 54.88 123 GLN A O 1
ATOM 964 N N . ASP A 1 124 ? -4.919 14.129 -15.375 1.00 57.69 124 ASP A N 1
ATOM 965 C CA . ASP A 1 124 ? -3.976 15.205 -15.709 1.00 57.69 124 ASP A CA 1
ATOM 966 C C . ASP A 1 124 ? -2.502 14.905 -15.370 1.00 57.69 124 ASP A C 1
ATOM 968 O O . ASP A 1 124 ? -1.620 15.702 -15.702 1.00 57.69 124 ASP A O 1
ATOM 972 N N . SER A 1 125 ? -2.200 13.760 -14.745 1.00 65.50 125 SER A N 1
ATOM 973 C CA . SER A 1 125 ? -0.829 13.399 -14.352 1.00 65.50 125 SER A CA 1
ATOM 974 C C . SER A 1 125 ? -0.302 12.233 -15.187 1.00 65.50 125 SER A C 1
ATOM 976 O O . SER A 1 125 ? -0.963 11.197 -15.278 1.00 65.50 125 SER A O 1
ATOM 978 N N . PRO A 1 126 ? 0.902 12.342 -15.782 1.00 74.19 126 PRO A N 1
ATOM 979 C CA . PRO A 1 126 ? 1.474 11.246 -16.548 1.00 74.19 126 PRO A CA 1
ATOM 980 C C . PRO A 1 126 ? 1.701 10.027 -15.648 1.00 74.19 126 PRO A C 1
ATOM 982 O O . PRO A 1 126 ? 2.330 10.133 -14.595 1.00 74.19 126 PRO A O 1
ATOM 985 N N . ALA A 1 127 ? 1.219 8.867 -16.097 1.00 85.50 127 ALA A N 1
ATOM 986 C CA . ALA A 1 127 ? 1.392 7.591 -15.413 1.00 85.50 127 ALA A CA 1
ATOM 987 C C . ALA A 1 127 ? 2.889 7.305 -15.157 1.00 85.50 127 ALA A C 1
ATOM 989 O O . ALA A 1 127 ? 3.661 7.202 -16.125 1.00 85.50 127 ALA A O 1
ATOM 990 N N . PRO A 1 128 ? 3.343 7.188 -13.891 1.00 90.38 128 PRO A N 1
ATOM 991 C CA . PRO A 1 12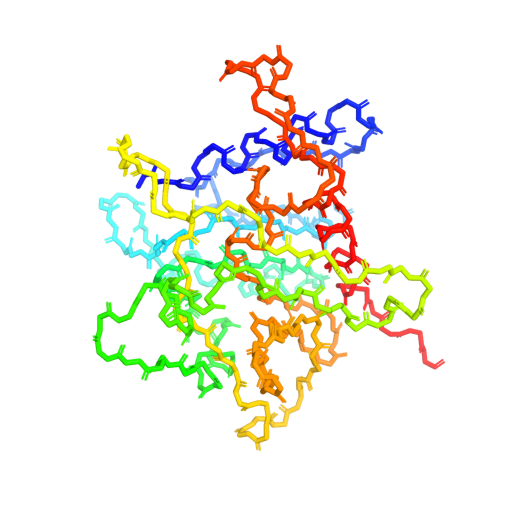8 ? 4.744 6.930 -13.597 1.00 90.38 128 PRO A CA 1
ATOM 992 C C . PRO A 1 128 ? 5.206 5.602 -14.197 1.00 90.38 128 PRO A C 1
ATOM 994 O O . PRO A 1 128 ? 4.534 4.574 -14.120 1.00 90.38 128 PRO A O 1
ATOM 997 N N . ARG A 1 129 ? 6.398 5.623 -14.795 1.00 94.19 129 ARG A N 1
ATOM 998 C CA . ARG A 1 129 ? 7.006 4.457 -15.441 1.00 94.19 129 ARG A CA 1
ATOM 999 C C . ARG A 1 129 ? 7.958 3.747 -14.489 1.00 94.19 129 ARG A C 1
ATOM 1001 O O . ARG A 1 129 ? 8.781 4.400 -13.856 1.00 94.19 129 ARG A O 1
ATOM 1008 N N . VAL A 1 130 ? 7.934 2.421 -14.455 1.00 94.56 130 VAL A N 1
ATOM 1009 C CA . VAL A 1 130 ? 8.949 1.612 -13.771 1.00 94.56 130 VAL A CA 1
ATOM 1010 C C . VAL A 1 130 ? 10.274 1.734 -14.524 1.00 94.56 130 VAL A C 1
ATOM 1012 O O . VAL A 1 130 ? 10.362 1.367 -15.695 1.00 94.56 130 VAL A O 1
ATOM 1015 N N . VAL A 1 131 ? 11.321 2.236 -13.868 1.00 93.69 131 VAL A N 1
ATOM 1016 C CA . VAL A 1 131 ? 12.643 2.447 -14.500 1.00 93.69 131 VAL A CA 1
ATOM 1017 C C . VAL A 1 131 ? 13.767 1.664 -13.840 1.00 93.69 131 VAL A C 1
ATOM 1019 O O . VAL A 1 131 ? 14.861 1.579 -14.397 1.00 93.69 131 VAL A O 1
ATOM 1022 N N . ARG A 1 132 ? 13.516 1.071 -12.670 1.00 91.12 132 ARG A N 1
ATOM 1023 C CA . ARG A 1 132 ? 14.500 0.252 -11.957 1.00 91.12 132 ARG A CA 1
ATOM 1024 C C . ARG A 1 132 ? 13.973 -1.160 -11.744 1.00 91.12 132 ARG A C 1
ATOM 1026 O O . ARG A 1 132 ? 12.771 -1.395 -11.669 1.00 91.12 132 ARG A O 1
ATOM 1033 N N . SER A 1 133 ? 14.899 -2.108 -11.657 1.00 90.00 133 SER A N 1
ATOM 1034 C CA . SER A 1 133 ? 14.556 -3.487 -11.330 1.00 90.00 133 SER A CA 1
ATOM 1035 C C . SER A 1 133 ? 14.141 -3.592 -9.854 1.00 90.00 133 SER A C 1
ATOM 1037 O O . SER A 1 133 ? 14.877 -3.112 -8.986 1.00 90.00 133 SER A O 1
ATOM 1039 N N . PRO A 1 134 ? 13.027 -4.278 -9.537 1.00 87.44 134 PRO A N 1
ATOM 1040 C CA . PRO A 1 134 ? 12.691 -4.644 -8.161 1.00 87.44 134 PRO A CA 1
ATOM 1041 C C . PRO A 1 134 ? 13.604 -5.766 -7.616 1.00 87.44 134 PRO A C 1
ATOM 1043 O O . PRO A 1 134 ? 13.617 -6.041 -6.415 1.00 87.44 134 PRO A O 1
ATOM 1046 N N . LEU A 1 135 ? 14.391 -6.428 -8.471 1.00 86.00 135 LEU A N 1
ATOM 1047 C CA . LEU A 1 135 ? 15.382 -7.431 -8.091 1.00 86.00 135 LEU A CA 1
ATOM 1048 C C . LEU A 1 135 ? 16.722 -6.752 -7.762 1.00 86.00 135 LEU A C 1
ATOM 1050 O O . LEU A 1 135 ? 17.643 -6.675 -8.575 1.00 86.00 135 LEU A O 1
ATOM 1054 N N . THR A 1 136 ? 16.868 -6.283 -6.523 1.00 77.75 136 THR A N 1
ATOM 1055 C CA . THR A 1 136 ? 18.145 -5.708 -6.078 1.00 77.75 136 THR A CA 1
ATOM 1056 C C . THR A 1 136 ? 19.190 -6.803 -5.824 1.00 77.75 136 THR A C 1
ATOM 1058 O O . THR A 1 136 ? 18.900 -7.832 -5.205 1.00 77.75 136 THR A O 1
ATOM 1061 N N . LYS A 1 137 ? 20.446 -6.569 -6.247 1.00 73.31 137 LYS A N 1
ATOM 1062 C CA . LYS A 1 137 ? 21.583 -7.483 -5.986 1.00 73.31 137 LYS A CA 1
ATOM 1063 C C . LYS A 1 137 ? 21.854 -7.685 -4.495 1.00 73.31 137 LYS A C 1
ATOM 1065 O O . LYS A 1 137 ? 22.371 -8.723 -4.099 1.00 73.31 137 LYS A O 1
ATOM 1070 N N . ALA A 1 138 ? 21.523 -6.686 -3.680 1.00 68.06 138 ALA A N 1
ATOM 1071 C CA . ALA A 1 138 ? 21.724 -6.738 -2.241 1.00 68.06 138 ALA A CA 1
ATOM 1072 C C . ALA A 1 138 ? 20.695 -7.646 -1.534 1.00 68.06 138 ALA A C 1
ATOM 1074 O O . ALA A 1 138 ? 20.941 -8.082 -0.414 1.00 68.06 138 ALA A O 1
ATOM 1075 N N . GLY A 1 139 ? 19.554 -7.948 -2.169 1.00 64.12 139 GLY A N 1
ATOM 1076 C CA . GLY A 1 139 ? 18.601 -8.977 -1.735 1.00 64.12 139 GLY A CA 1
ATOM 1077 C C . GLY A 1 139 ? 17.741 -8.646 -0.509 1.00 64.12 139 GLY A C 1
ATOM 1078 O O . GLY A 1 139 ? 16.736 -9.313 -0.283 1.00 64.12 139 GLY A O 1
ATOM 1079 N N . TRP A 1 140 ? 18.086 -7.620 0.273 1.00 62.62 140 TRP A N 1
ATOM 1080 C CA . TRP A 1 140 ? 17.365 -7.257 1.501 1.00 62.62 140 TRP A CA 1
ATOM 1081 C C . TRP A 1 140 ? 16.130 -6.372 1.255 1.00 62.62 140 TRP A C 1
ATOM 1083 O O . TRP A 1 140 ? 15.217 -6.366 2.082 1.00 62.62 140 TRP A O 1
ATOM 1093 N N . GLN A 1 141 ? 16.059 -5.690 0.105 1.00 73.50 141 GLN A N 1
ATOM 1094 C CA . GLN A 1 141 ? 14.865 -4.984 -0.370 1.00 73.50 141 GLN A CA 1
ATOM 1095 C C . GLN A 1 141 ? 14.461 -5.500 -1.741 1.00 73.50 141 GLN A C 1
ATOM 1097 O O . GLN A 1 141 ? 15.149 -5.277 -2.737 1.00 73.50 141 GLN A O 1
ATOM 1102 N N . GLN A 1 142 ? 13.348 -6.218 -1.769 1.00 86.88 142 GLN A N 1
ATOM 1103 C CA . GLN A 1 142 ? 12.748 -6.745 -2.982 1.00 86.88 142 GLN A CA 1
ATOM 1104 C C . GLN A 1 142 ? 11.240 -6.508 -2.873 1.00 86.88 142 GLN A C 1
ATOM 1106 O O . GLN A 1 142 ? 10.571 -7.254 -2.147 1.00 86.88 142 GLN A O 1
ATOM 1111 N N . PRO A 1 143 ? 10.707 -5.443 -3.500 1.00 89.19 143 PRO A N 1
ATOM 1112 C CA . PRO A 1 143 ? 9.307 -5.050 -3.388 1.00 89.19 143 PRO A CA 1
ATOM 1113 C C . PRO A 1 143 ? 8.423 -5.941 -4.269 1.00 89.19 143 PRO A C 1
ATOM 1115 O O . PRO A 1 143 ? 7.749 -5.499 -5.191 1.00 89.19 143 PRO A O 1
ATOM 1118 N N . PHE A 1 144 ? 8.456 -7.240 -4.006 1.00 92.25 144 PHE A N 1
ATOM 1119 C CA . PHE A 1 144 ? 7.708 -8.222 -4.768 1.00 92.25 144 PHE A CA 1
ATOM 1120 C C . PHE A 1 144 ? 6.257 -8.272 -4.315 1.00 92.25 144 PHE A C 1
ATOM 1122 O O . PHE A 1 144 ? 5.978 -8.503 -3.139 1.00 92.25 144 PHE A O 1
ATOM 1129 N N . SER A 1 145 ? 5.360 -8.115 -5.281 1.00 94.19 145 SER A N 1
ATOM 1130 C CA . SER A 1 145 ? 3.938 -8.416 -5.187 1.00 94.19 145 SER A CA 1
ATOM 1131 C C . SER A 1 145 ? 3.542 -9.069 -6.508 1.00 94.19 145 SER A C 1
ATOM 1133 O O . SER A 1 145 ? 3.674 -8.423 -7.542 1.00 94.19 145 SER A O 1
ATOM 1135 N N . PRO A 1 146 ? 3.136 -10.345 -6.517 1.00 95.44 146 PRO A N 1
ATOM 1136 C CA . PRO A 1 146 ? 2.771 -11.050 -7.742 1.00 95.44 146 PRO A CA 1
ATOM 1137 C C . PRO A 1 146 ? 1.274 -11.006 -8.040 1.00 95.44 146 PRO A C 1
ATOM 1139 O O . PRO A 1 146 ? 0.808 -11.778 -8.870 1.00 95.44 146 PRO A O 1
ATOM 1142 N N . TRP A 1 147 ? 0.538 -10.204 -7.279 1.00 95.19 147 TRP A N 1
ATOM 1143 C CA . TRP A 1 147 ? -0.910 -10.228 -7.275 1.00 95.19 147 TRP A CA 1
ATOM 1144 C C . TRP A 1 147 ? -1.474 -9.256 -8.297 1.00 95.19 147 TRP A C 1
ATOM 1146 O O . TRP A 1 147 ? -1.034 -8.106 -8.370 1.00 95.19 147 TRP A O 1
ATOM 1156 N N . GLU A 1 148 ? -2.472 -9.735 -9.016 1.00 95.38 148 GLU A N 1
ATOM 1157 C CA . GLU A 1 148 ? -3.416 -8.949 -9.796 1.00 95.38 148 GLU A CA 1
ATOM 1158 C C . GLU A 1 148 ? -4.832 -9.227 -9.287 1.00 95.38 148 GLU A C 1
ATOM 1160 O O . GLU A 1 148 ? -5.031 -10.084 -8.421 1.00 95.38 148 GLU A O 1
ATOM 1165 N N . PHE A 1 149 ? -5.798 -8.453 -9.760 1.00 94.12 149 PHE A N 1
ATOM 1166 C CA . PHE A 1 149 ? -7.186 -8.553 -9.346 1.00 94.12 149 PHE A CA 1
ATOM 1167 C C . PHE A 1 149 ? -8.085 -8.732 -10.560 1.00 94.12 149 PHE A C 1
ATOM 1169 O O . PHE A 1 149 ? -7.951 -8.010 -11.546 1.00 94.12 149 PHE A O 1
ATOM 1176 N N . GLU A 1 150 ? -9.056 -9.627 -10.433 1.00 87.94 150 GLU A N 1
ATOM 1177 C CA . GLU A 1 150 ? -10.173 -9.750 -11.364 1.00 87.94 150 GLU A CA 1
ATOM 1178 C C . GLU A 1 150 ? -11.449 -9.254 -10.665 1.00 87.94 150 GLU A C 1
ATOM 1180 O O . GLU A 1 150 ? -12.176 -10.047 -10.063 1.00 87.94 150 GLU A O 1
ATOM 1185 N N . PRO A 1 151 ? -11.729 -7.935 -10.671 1.00 69.75 151 PRO A N 1
ATOM 1186 C CA . PRO A 1 151 ? -12.893 -7.387 -9.977 1.00 69.75 151 PRO A CA 1
ATOM 1187 C C . PRO A 1 151 ? -14.218 -7.855 -10.587 1.00 69.75 151 PRO A C 1
ATOM 1189 O O . PRO A 1 151 ? -15.229 -7.832 -9.904 1.00 69.75 151 PRO A O 1
ATOM 1192 N N . GLU A 1 152 ? -14.229 -8.353 -11.829 1.00 69.12 152 GLU A N 1
ATOM 1193 C CA . GLU A 1 152 ? -15.417 -8.991 -12.419 1.00 69.12 152 GLU A CA 1
ATOM 1194 C C . GLU A 1 152 ? -15.874 -10.240 -11.638 1.00 69.12 152 GLU A C 1
ATOM 1196 O O . GLU A 1 152 ? -17.037 -10.630 -11.730 1.00 69.12 152 GLU A O 1
ATOM 1201 N N . ASN A 1 153 ? -14.995 -10.831 -10.819 1.00 62.81 153 ASN A N 1
ATOM 1202 C CA . ASN A 1 153 ? -15.312 -11.966 -9.952 1.00 62.81 153 ASN A CA 1
ATOM 1203 C C . ASN A 1 153 ? -15.892 -11.553 -8.583 1.00 62.81 153 ASN A C 1
ATOM 1205 O O . ASN A 1 153 ? -16.237 -12.431 -7.790 1.00 62.81 153 ASN A O 1
ATOM 1209 N N . GLY A 1 154 ? -16.009 -10.252 -8.285 1.00 59.88 154 GLY A N 1
ATOM 1210 C CA . GLY A 1 154 ? -16.541 -9.753 -7.017 1.00 59.88 154 GLY A CA 1
ATOM 1211 C C . GLY A 1 154 ? -17.310 -8.441 -7.165 1.00 59.88 154 GLY A C 1
ATOM 1212 O O . GLY A 1 154 ? -16.727 -7.405 -7.476 1.00 59.88 154 GLY A O 1
ATOM 1213 N N . ASP A 1 155 ? -18.611 -8.464 -6.866 1.00 67.88 155 ASP A N 1
ATOM 1214 C CA . ASP A 1 155 ? -19.395 -7.237 -6.695 1.00 67.88 155 ASP A CA 1
ATOM 1215 C C . ASP A 1 155 ? -18.758 -6.373 -5.586 1.00 67.88 155 ASP A C 1
ATOM 1217 O O . ASP A 1 155 ? -18.354 -6.895 -4.544 1.00 67.88 155 ASP A O 1
ATOM 1221 N N . GLY A 1 156 ? -18.684 -5.050 -5.769 1.00 87.00 156 GLY A N 1
ATOM 1222 C CA . GLY A 1 156 ? -18.296 -4.144 -4.683 1.00 87.00 156 GLY A CA 1
ATOM 1223 C C . GLY A 1 156 ? -16.872 -3.584 -4.704 1.00 87.00 156 GLY A C 1
ATOM 1224 O O . GLY A 1 156 ? -16.454 -2.993 -3.703 1.00 87.00 156 GLY A O 1
ATOM 1225 N N . PHE A 1 157 ? -16.124 -3.734 -5.802 1.00 92.44 157 PHE A N 1
ATOM 1226 C CA . PHE A 1 157 ? -14.770 -3.187 -5.936 1.00 92.44 157 PHE A CA 1
ATOM 1227 C C . PHE A 1 157 ? -14.637 -2.166 -7.057 1.00 92.44 157 PHE A C 1
ATOM 1229 O O . PHE A 1 157 ? -15.235 -2.285 -8.123 1.00 92.44 157 PHE A O 1
ATOM 1236 N N . ARG A 1 158 ? -13.755 -1.189 -6.836 1.00 91.00 158 ARG A N 1
ATOM 1237 C CA . ARG A 1 158 ? -13.290 -0.269 -7.874 1.00 91.00 158 ARG A CA 1
ATOM 1238 C C . ARG A 1 158 ? -11.776 -0.345 -8.019 1.00 91.00 158 ARG A C 1
ATOM 1240 O O . ARG A 1 158 ? -11.037 -0.437 -7.034 1.00 91.00 158 ARG A O 1
ATOM 1247 N N . THR A 1 159 ? -11.319 -0.258 -9.261 1.00 92.56 159 THR A N 1
ATOM 1248 C CA . THR A 1 159 ? -9.900 -0.144 -9.593 1.00 92.56 159 THR A CA 1
ATOM 1249 C C . THR A 1 159 ? -9.333 1.153 -9.024 1.00 92.56 159 THR A C 1
ATOM 1251 O O . THR A 1 159 ? -9.948 2.212 -9.138 1.00 92.56 159 THR A O 1
ATOM 1254 N N . VAL A 1 160 ? -8.151 1.077 -8.409 1.00 93.31 160 VAL A N 1
ATOM 1255 C CA . VAL A 1 160 ? -7.372 2.263 -8.001 1.00 93.31 160 VAL A CA 1
ATOM 1256 C C . VAL A 1 160 ? -6.013 2.331 -8.674 1.00 93.31 160 VAL A C 1
ATOM 1258 O O . VAL A 1 160 ? -5.468 3.425 -8.805 1.00 93.31 160 VAL A O 1
ATOM 1261 N N . LEU A 1 161 ? -5.469 1.186 -9.091 1.00 95.19 161 LEU A N 1
ATOM 1262 C CA . LEU A 1 161 ? -4.155 1.111 -9.705 1.00 95.19 161 LEU A CA 1
ATOM 1263 C C . LEU A 1 161 ? -4.106 0.032 -10.782 1.00 95.19 161 LEU A C 1
ATOM 1265 O O . LEU A 1 161 ? -4.409 -1.137 -10.530 1.00 95.19 161 LEU A O 1
ATOM 1269 N N . GLU A 1 162 ? -3.622 0.432 -11.948 1.00 95.62 162 GLU A N 1
ATOM 1270 C CA . GLU A 1 162 ? -3.382 -0.427 -13.098 1.00 95.62 162 GLU A CA 1
ATOM 1271 C C . GLU A 1 162 ? -1.893 -0.468 -13.437 1.00 95.62 162 GLU A C 1
ATOM 1273 O O . GLU A 1 162 ? -1.186 0.537 -13.335 1.00 95.62 162 GLU A O 1
ATOM 1278 N N . LEU A 1 163 ? -1.420 -1.632 -13.873 1.00 95.81 163 LEU A N 1
ATOM 1279 C CA . LEU A 1 163 ? -0.102 -1.842 -14.449 1.00 95.81 163 LEU A CA 1
ATOM 1280 C C . LEU A 1 163 ? -0.259 -2.085 -15.953 1.00 95.81 163 LEU A C 1
ATOM 1282 O O . LEU A 1 163 ? -0.772 -3.118 -16.373 1.00 95.81 163 LEU A O 1
ATOM 1286 N N . ASN A 1 164 ? 0.219 -1.140 -16.756 1.00 95.38 164 ASN A N 1
ATOM 1287 C CA . ASN A 1 164 ? 0.148 -1.184 -18.212 1.00 95.38 164 ASN A CA 1
ATOM 1288 C C . ASN A 1 164 ? 1.470 -1.700 -18.795 1.00 95.38 164 ASN A C 1
ATOM 1290 O O . ASN A 1 164 ? 2.527 -1.086 -18.596 1.00 95.38 164 ASN A O 1
ATOM 1294 N N . VAL A 1 165 ? 1.417 -2.825 -19.512 1.00 94.12 165 VAL A N 1
ATOM 1295 C CA . VAL A 1 165 ? 2.583 -3.557 -20.032 1.00 94.12 165 VAL A CA 1
ATOM 1296 C C . VAL A 1 165 ? 2.304 -4.031 -21.449 1.00 94.12 165 VAL A C 1
ATOM 1298 O O . VAL A 1 165 ? 1.418 -4.839 -21.670 1.00 94.12 165 VAL A O 1
ATOM 1301 N N . GLY A 1 166 ? 3.078 -3.565 -22.432 1.00 86.50 166 GLY A N 1
ATOM 1302 C CA . GLY A 1 166 ? 3.025 -4.135 -23.787 1.00 86.50 166 GLY A CA 1
ATOM 1303 C C . GLY A 1 166 ? 1.676 -4.019 -24.516 1.00 86.50 166 GLY A C 1
ATOM 1304 O O . GLY A 1 166 ? 1.494 -4.699 -25.519 1.00 86.50 166 GLY A O 1
ATOM 1305 N N . GLY A 1 167 ? 0.769 -3.153 -24.053 1.00 86.69 167 GLY A N 1
ATOM 1306 C CA . GLY A 1 167 ? -0.601 -3.025 -24.569 1.00 86.69 167 GLY A CA 1
ATOM 1307 C C . GLY A 1 167 ? -1.659 -3.726 -23.712 1.00 86.69 167 GLY A C 1
ATOM 1308 O O . GLY A 1 167 ? -2.840 -3.464 -23.915 1.00 86.69 167 GLY A O 1
ATOM 1309 N N . ASP A 1 168 ? -1.239 -4.538 -22.741 1.00 92.31 168 ASP A N 1
ATOM 1310 C CA . ASP A 1 168 ? -2.108 -5.171 -21.752 1.00 92.31 168 ASP A CA 1
ATOM 1311 C C . ASP A 1 168 ? -2.218 -4.301 -20.491 1.00 92.31 168 ASP A C 1
ATOM 1313 O O . ASP A 1 168 ? -1.274 -3.594 -20.113 1.00 92.31 168 ASP A O 1
ATOM 1317 N N . THR A 1 169 ? -3.363 -4.391 -19.819 1.00 93.94 169 THR A N 1
ATOM 1318 C CA . THR A 1 169 ? -3.655 -3.683 -18.568 1.00 93.94 169 THR A CA 1
ATOM 1319 C C . THR A 1 169 ? -3.986 -4.703 -17.490 1.00 93.94 169 THR A C 1
ATOM 1321 O O . THR A 1 169 ? -4.921 -5.485 -17.641 1.00 93.94 169 THR A O 1
ATOM 1324 N N . LEU A 1 170 ? -3.223 -4.687 -16.398 1.00 95.12 170 LEU A N 1
ATOM 1325 C CA . LEU A 1 170 ? -3.453 -5.535 -15.230 1.00 95.12 170 LEU A CA 1
ATOM 1326 C C . LEU A 1 170 ? -3.927 -4.679 -14.064 1.00 95.12 170 LEU A C 1
ATOM 1328 O O . LEU A 1 170 ? -3.299 -3.672 -13.733 1.00 95.12 170 LEU A O 1
ATOM 1332 N N . ILE A 1 171 ? -4.99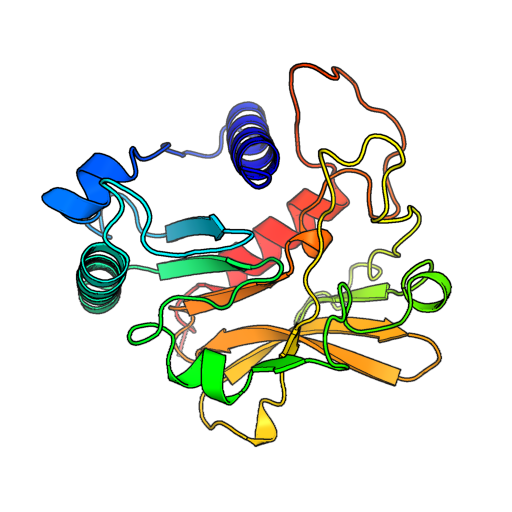7 -5.092 -13.397 1.00 95.25 171 ILE A N 1
ATOM 1333 C CA . ILE A 1 171 ? -5.474 -4.409 -12.196 1.00 95.25 171 ILE A CA 1
ATOM 1334 C C . ILE A 1 171 ? -4.639 -4.912 -11.027 1.00 95.25 171 ILE A C 1
ATOM 1336 O O . ILE A 1 171 ? -4.630 -6.097 -10.716 1.00 95.25 171 ILE A O 1
ATOM 1340 N N . VAL A 1 172 ? -3.905 -4.014 -10.379 1.00 96.00 172 VAL A N 1
ATOM 1341 C CA . VAL A 1 172 ? -2.947 -4.378 -9.320 1.00 96.00 172 VAL A CA 1
ATOM 1342 C C . VAL A 1 172 ? -3.247 -3.697 -7.992 1.00 96.00 172 VAL A C 1
ATOM 1344 O O . VAL A 1 172 ? -2.571 -3.962 -7.001 1.00 96.00 172 VAL A O 1
ATOM 1347 N N . GLY A 1 173 ? -4.266 -2.841 -7.951 1.00 96.06 173 GLY A N 1
ATOM 1348 C CA . GLY A 1 173 ? -4.809 -2.289 -6.722 1.00 96.06 173 GLY A CA 1
ATOM 1349 C C . GLY A 1 173 ? -6.296 -1.998 -6.849 1.00 96.06 173 GLY A C 1
ATOM 1350 O O . GLY A 1 173 ? -6.748 -1.434 -7.849 1.00 96.06 173 GLY A O 1
ATOM 1351 N N . ILE A 1 174 ? -7.034 -2.344 -5.798 1.00 95.62 174 ILE A N 1
ATOM 1352 C CA . ILE A 1 174 ? -8.485 -2.164 -5.695 1.00 95.62 174 ILE A CA 1
ATOM 1353 C C . ILE A 1 174 ? -8.864 -1.596 -4.325 1.00 95.62 174 ILE A C 1
ATOM 1355 O O . ILE A 1 174 ? -8.116 -1.713 -3.349 1.00 95.62 174 ILE A O 1
ATOM 1359 N N . VAL A 1 175 ? -10.042 -0.992 -4.253 1.00 95.31 175 VAL A N 1
ATOM 1360 C CA . VAL A 1 175 ? -10.688 -0.524 -3.020 1.00 95.31 175 VAL A CA 1
ATOM 1361 C C . VAL A 1 175 ? -12.151 -0.946 -3.042 1.00 95.31 175 VAL A C 1
ATOM 1363 O O . VAL A 1 175 ? -12.740 -1.066 -4.118 1.00 95.31 175 VAL A O 1
ATOM 1366 N N . ASP A 1 176 ? -12.729 -1.188 -1.870 1.00 93.88 176 ASP A N 1
ATOM 1367 C CA . ASP A 1 176 ? -14.162 -1.457 -1.770 1.00 93.88 176 ASP A CA 1
ATOM 1368 C C . ASP A 1 176 ? -15.008 -0.205 -2.067 1.00 93.88 176 ASP A C 1
ATOM 1370 O O . ASP A 1 176 ? -14.541 0.936 -1.983 1.00 93.88 176 ASP A O 1
ATOM 1374 N N . GLU A 1 177 ? -16.275 -0.412 -2.422 1.00 90.19 177 GLU A N 1
ATOM 1375 C CA . GLU A 1 177 ? -17.230 0.661 -2.743 1.00 90.19 177 GLU A CA 1
ATOM 1376 C C . GLU A 1 177 ? -17.381 1.701 -1.623 1.00 90.19 177 GLU A C 1
ATOM 1378 O O . GLU A 1 177 ? -17.613 2.881 -1.882 1.00 90.19 177 GLU A O 1
ATOM 1383 N N . LEU A 1 178 ? -17.208 1.283 -0.366 1.00 91.06 178 LEU A N 1
ATOM 1384 C CA . LEU A 1 178 ? -17.306 2.156 0.808 1.00 91.06 178 LEU A CA 1
ATOM 1385 C C . LEU A 1 178 ? -16.036 2.997 1.048 1.00 91.06 178 LEU A C 1
ATOM 1387 O O . LEU A 1 178 ? -16.001 3.854 1.948 1.00 91.06 178 LEU A O 1
ATOM 1391 N N . GLY A 1 179 ? -14.967 2.740 0.289 1.00 93.56 179 GLY A N 1
ATOM 1392 C CA . GLY A 1 179 ? -13.654 3.348 0.486 1.00 93.56 179 GLY A CA 1
ATOM 1393 C C . GLY A 1 179 ? -13.019 2.975 1.829 1.00 93.56 179 GLY A C 1
ATOM 1394 O O . GLY A 1 179 ? -12.175 3.708 2.335 1.00 93.56 179 GLY A O 1
ATOM 1395 N N . GLN A 1 180 ? -13.470 1.913 2.490 1.00 95.56 180 GLN A N 1
ATOM 1396 C CA . GLN A 1 180 ? -13.003 1.515 3.815 1.00 95.56 180 GLN A CA 1
ATOM 1397 C C . GLN A 1 180 ? -11.748 0.653 3.757 1.00 95.56 180 GLN A C 1
ATOM 1399 O O . GLN A 1 180 ? -10.898 0.757 4.644 1.00 95.56 180 GLN A O 1
ATOM 1404 N N . ARG A 1 181 ? -11.606 -0.183 2.731 1.00 96.81 181 ARG A N 1
ATOM 1405 C CA . ARG A 1 181 ? -10.479 -1.107 2.582 1.00 96.81 181 ARG A CA 1
ATOM 1406 C C . ARG A 1 181 ? -9.863 -0.929 1.208 1.00 96.81 181 ARG A C 1
ATOM 1408 O O . ARG A 1 181 ? -10.569 -0.972 0.210 1.00 96.81 181 ARG A O 1
ATOM 1415 N N . LEU A 1 182 ? -8.547 -0.758 1.157 1.00 96.81 182 LEU A N 1
ATOM 1416 C CA . LEU A 1 182 ? -7.785 -0.625 -0.082 1.00 96.81 182 LEU A CA 1
ATOM 1417 C C . LEU A 1 182 ? -6.582 -1.560 -0.046 1.00 96.81 182 LEU A C 1
ATOM 1419 O O . LEU A 1 182 ? -5.901 -1.638 0.977 1.00 96.81 182 LEU A O 1
ATOM 1423 N N . VAL A 1 183 ? -6.279 -2.220 -1.163 1.00 96.62 183 VAL A N 1
ATOM 1424 C CA . VAL A 1 183 ? -5.057 -3.017 -1.325 1.00 96.62 183 VAL A CA 1
ATOM 1425 C C . VAL A 1 183 ? -4.193 -2.434 -2.442 1.00 96.62 183 VAL A C 1
ATOM 1427 O O . VAL A 1 183 ? -4.668 -2.243 -3.558 1.00 96.62 183 VAL A O 1
ATOM 1430 N N . LEU A 1 184 ? -2.913 -2.183 -2.144 1.00 96.19 184 LEU A N 1
ATOM 1431 C CA . LEU A 1 184 ? -1.889 -1.806 -3.126 1.00 96.19 184 LEU A CA 1
ATOM 1432 C C . LEU A 1 184 ? -0.713 -2.782 -3.113 1.00 96.19 184 LEU A C 1
ATOM 1434 O O . LEU A 1 184 ? -0.377 -3.318 -2.056 1.00 96.19 184 LEU A O 1
ATOM 1438 N N . PRO A 1 185 ? -0.001 -2.947 -4.235 1.00 95.44 185 PRO A N 1
ATOM 1439 C CA . PRO A 1 185 ? 1.229 -3.709 -4.262 1.00 95.44 185 PRO A CA 1
ATOM 1440 C C . PRO A 1 185 ? 2.387 -2.863 -3.715 1.00 95.44 185 PRO A C 1
ATOM 1442 O O . PRO A 1 185 ? 2.498 -1.666 -3.978 1.00 95.44 185 PRO A O 1
ATOM 1445 N N . ILE A 1 186 ? 3.307 -3.493 -2.987 1.00 94.06 186 ILE A N 1
ATOM 1446 C CA . ILE A 1 186 ? 4.442 -2.812 -2.347 1.00 94.06 186 ILE A CA 1
ATOM 1447 C C . ILE A 1 186 ? 5.335 -2.057 -3.340 1.00 94.06 186 ILE A C 1
ATOM 1449 O O . ILE A 1 186 ? 5.862 -1.001 -2.995 1.00 94.06 186 ILE A O 1
ATOM 1453 N N . TYR A 1 187 ? 5.468 -2.542 -4.578 1.00 93.81 187 TYR A N 1
ATOM 1454 C CA . TYR A 1 187 ? 6.253 -1.864 -5.610 1.00 93.81 187 TYR A CA 1
ATOM 1455 C C . TYR A 1 187 ? 5.691 -0.494 -5.999 1.00 93.81 187 TYR A C 1
ATOM 1457 O O . TYR A 1 187 ? 6.460 0.345 -6.449 1.00 93.81 187 TYR A O 1
ATOM 1465 N N . ALA A 1 188 ? 4.392 -0.242 -5.809 1.00 93.69 188 ALA A N 1
ATOM 1466 C CA . ALA A 1 188 ? 3.778 1.026 -6.199 1.00 93.69 188 ALA A CA 1
ATOM 1467 C C . ALA A 1 188 ? 4.254 2.188 -5.320 1.00 93.69 188 ALA A C 1
ATOM 1469 O O . ALA A 1 188 ? 4.342 3.317 -5.781 1.00 93.69 188 ALA A O 1
ATOM 1470 N N . VAL A 1 189 ? 4.595 1.898 -4.065 1.00 92.44 189 VAL A N 1
ATOM 1471 C CA . VAL A 1 189 ? 5.069 2.892 -3.093 1.00 92.44 189 VAL A CA 1
ATOM 1472 C C . VAL A 1 189 ? 6.567 2.765 -2.815 1.00 92.44 189 VAL A C 1
ATOM 1474 O O . VAL A 1 189 ? 7.078 3.427 -1.918 1.00 92.44 189 VAL A O 1
ATOM 1477 N N . THR A 1 190 ? 7.287 1.884 -3.515 1.00 91.62 190 THR A N 1
ATOM 1478 C CA . THR A 1 190 ? 8.712 1.675 -3.235 1.00 91.62 190 THR A CA 1
ATOM 1479 C C . THR A 1 190 ? 9.546 2.815 -3.821 1.00 91.62 190 THR A C 1
ATOM 1481 O O . THR A 1 190 ? 9.562 2.966 -5.047 1.00 91.62 190 THR A O 1
ATOM 1484 N N . PRO A 1 191 ? 10.303 3.555 -2.987 1.00 89.31 191 PRO A N 1
ATOM 1485 C CA . PRO A 1 191 ? 11.070 4.697 -3.454 1.00 89.31 191 PRO A CA 1
ATOM 1486 C C . PRO A 1 191 ? 12.118 4.282 -4.482 1.00 89.31 191 PRO A C 1
ATOM 1488 O O . PRO A 1 191 ? 12.739 3.218 -4.392 1.00 89.31 191 PRO A O 1
ATOM 1491 N N . PHE A 1 192 ? 12.325 5.158 -5.454 1.00 88.88 192 PHE A N 1
ATOM 1492 C CA . PHE A 1 192 ? 13.247 5.026 -6.567 1.00 88.88 192 PHE A CA 1
ATOM 1493 C C . PHE A 1 192 ? 12.939 3.845 -7.494 1.00 88.88 192 PHE A C 1
ATOM 1495 O O . PHE A 1 192 ? 13.783 3.479 -8.309 1.00 88.88 192 PHE A O 1
ATOM 1502 N N . LEU A 1 193 ? 11.757 3.231 -7.448 1.00 91.06 193 LEU A N 1
ATOM 1503 C CA . LEU A 1 193 ? 11.385 2.250 -8.474 1.00 91.06 193 LEU A CA 1
ATOM 1504 C C . LEU A 1 193 ? 10.869 2.928 -9.753 1.00 91.06 193 LEU A C 1
ATOM 1506 O O . LEU A 1 193 ? 11.111 2.450 -10.870 1.00 91.06 193 LEU A O 1
ATOM 1510 N N . LEU A 1 194 ? 10.181 4.053 -9.570 1.00 92.31 194 LEU A N 1
ATOM 1511 C CA . LEU A 1 194 ? 9.487 4.805 -10.606 1.00 92.31 194 LEU A CA 1
ATOM 1512 C C . LEU A 1 194 ? 10.360 5.939 -11.161 1.00 92.31 194 LEU A C 1
ATOM 1514 O O . LEU A 1 194 ? 11.337 6.371 -10.548 1.00 92.31 194 LEU A O 1
ATOM 1518 N N . ALA A 1 195 ? 10.033 6.386 -12.371 1.00 91.06 195 ALA A N 1
ATOM 1519 C CA . ALA A 1 195 ? 10.649 7.547 -12.996 1.00 91.06 195 ALA A CA 1
ATOM 1520 C C . ALA A 1 195 ? 10.340 8.822 -12.200 1.00 91.06 195 ALA A C 1
ATOM 1522 O O . ALA A 1 195 ? 9.240 8.977 -11.678 1.00 91.06 195 ALA A O 1
ATOM 1523 N N . GLY A 1 196 ? 11.289 9.756 -12.177 1.00 86.25 196 GLY A N 1
ATOM 1524 C CA . GLY A 1 196 ? 11.142 11.052 -11.516 1.00 86.25 196 GLY A CA 1
ATOM 1525 C C . GLY A 1 196 ? 12.441 11.444 -10.836 1.00 86.25 196 GLY A C 1
ATOM 1526 O O . GLY A 1 196 ? 13.142 12.333 -11.310 1.00 86.25 196 GLY A O 1
ATOM 1527 N N . GLU A 1 197 ? 12.802 10.710 -9.787 1.00 82.88 197 GLU A N 1
ATOM 1528 C CA . GLU A 1 197 ? 13.999 10.974 -8.992 1.00 82.88 197 GLU A CA 1
ATOM 1529 C C . GLU A 1 197 ? 15.071 9.891 -9.159 1.00 82.88 197 GLU A C 1
ATOM 1531 O O . GLU A 1 197 ? 14.811 8.695 -9.361 1.00 82.88 197 GLU A O 1
ATOM 1536 N N . ASP A 1 198 ? 16.328 10.318 -9.072 1.00 77.75 198 ASP A N 1
ATOM 1537 C CA . ASP A 1 198 ? 17.501 9.449 -9.132 1.00 77.75 198 ASP A CA 1
ATOM 1538 C C . ASP A 1 198 ? 18.485 9.629 -7.983 1.00 77.75 198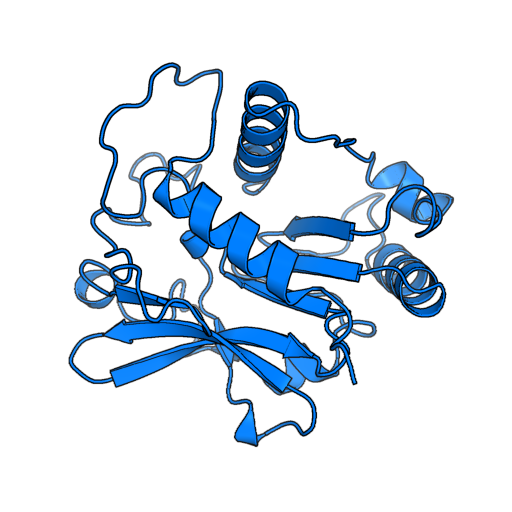 ASP A C 1
ATOM 1540 O O . ASP A 1 198 ? 19.503 8.930 -7.928 1.00 77.75 198 ASP A O 1
ATOM 1544 N N . ARG A 1 199 ? 18.149 10.493 -7.026 1.00 75.56 199 ARG A N 1
ATOM 1545 C CA . ARG A 1 199 ? 19.026 10.838 -5.921 1.00 75.56 199 ARG A CA 1
ATOM 1546 C C . ARG A 1 199 ? 18.455 10.382 -4.589 1.00 75.56 199 ARG A C 1
ATOM 1548 O O . ARG A 1 199 ? 17.426 10.859 -4.138 1.00 75.56 199 ARG A O 1
ATOM 1555 N N . VAL A 1 200 ? 19.218 9.535 -3.908 1.00 77.06 200 VAL A N 1
ATOM 1556 C CA . VAL A 1 200 ? 19.029 9.263 -2.482 1.00 77.06 200 VAL A CA 1
ATOM 1557 C C . VAL A 1 200 ? 19.768 10.349 -1.707 1.00 77.06 200 VAL A C 1
ATOM 1559 O O . VAL A 1 200 ? 20.999 10.396 -1.749 1.00 77.06 200 VAL A O 1
ATOM 1562 N N . GLU A 1 201 ? 19.046 11.233 -1.019 1.00 77.31 201 GLU A N 1
ATOM 1563 C CA . GLU A 1 201 ? 19.680 12.281 -0.206 1.00 77.31 201 GLU A CA 1
ATOM 1564 C C . GLU A 1 201 ? 20.486 11.688 0.951 1.00 77.31 201 GLU A C 1
ATOM 1566 O O . GLU A 1 201 ? 21.627 12.084 1.194 1.00 77.31 201 GLU A O 1
ATOM 1571 N N . SER A 1 202 ? 19.904 10.697 1.630 1.00 80.44 202 SER A N 1
ATOM 1572 C CA . SER A 1 202 ? 20.465 10.093 2.832 1.00 80.44 202 SER A CA 1
ATOM 1573 C C . SER A 1 202 ? 20.072 8.611 2.931 1.00 80.44 202 SER A C 1
ATOM 1575 O O . SER A 1 202 ? 18.928 8.283 3.243 1.00 80.44 202 SER A O 1
ATOM 1577 N N . PRO A 1 203 ? 21.002 7.661 2.701 1.00 75.62 203 PRO A N 1
ATOM 1578 C CA . PRO A 1 203 ? 20.690 6.226 2.747 1.00 75.62 203 PRO A CA 1
ATOM 1579 C C . PRO A 1 203 ? 20.230 5.703 4.118 1.00 75.62 203 PRO A C 1
ATOM 1581 O O . PRO A 1 203 ? 19.686 4.603 4.203 1.00 75.62 203 PRO A O 1
ATOM 1584 N N . HIS A 1 204 ? 20.485 6.453 5.194 1.00 80.44 204 HIS A N 1
ATOM 1585 C CA . HIS A 1 204 ? 20.091 6.102 6.562 1.00 80.44 204 HIS A CA 1
ATOM 1586 C C . HIS A 1 204 ? 18.774 6.769 6.992 1.00 80.44 204 HIS A C 1
ATOM 1588 O O . HIS A 1 204 ? 18.241 6.444 8.053 1.00 80.44 204 HIS A O 1
ATOM 1594 N N . GLU A 1 205 ? 18.224 7.649 6.155 1.00 84.06 205 GLU A N 1
ATOM 1595 C CA . GLU A 1 205 ? 16.976 8.373 6.384 1.00 84.06 205 GLU A CA 1
ATOM 1596 C C . GLU A 1 205 ? 16.065 8.171 5.173 1.00 84.06 205 GLU A C 1
ATOM 1598 O O . GLU A 1 205 ? 15.887 9.080 4.367 1.00 84.06 205 GLU A O 1
ATOM 1603 N N . PRO A 1 206 ? 15.510 6.959 5.003 1.00 86.75 206 PRO A N 1
ATOM 1604 C CA . PRO A 1 206 ? 14.691 6.665 3.841 1.00 86.75 206 PRO A CA 1
ATOM 1605 C C . PRO A 1 206 ? 13.446 7.554 3.844 1.00 86.75 206 PRO A C 1
ATOM 1607 O O . PRO A 1 206 ? 12.821 7.736 4.891 1.00 86.75 206 PRO A O 1
ATOM 1610 N N . THR A 1 207 ? 13.092 8.046 2.665 1.00 91.50 207 THR A N 1
ATOM 1611 C CA . THR A 1 207 ? 11.873 8.792 2.344 1.00 91.50 207 THR A CA 1
ATOM 1612 C C . THR A 1 207 ? 11.275 8.206 1.070 1.00 91.50 207 THR A C 1
ATOM 1614 O O . THR A 1 207 ? 11.954 7.500 0.316 1.00 91.50 207 THR A O 1
ATOM 1617 N N . LEU A 1 208 ? 9.989 8.448 0.853 1.00 92.38 208 LEU A N 1
ATOM 1618 C CA . LEU A 1 208 ? 9.376 8.273 -0.458 1.00 92.38 208 LEU A CA 1
ATOM 1619 C C . LEU A 1 208 ? 9.929 9.320 -1.435 1.00 92.38 208 LEU A C 1
ATOM 1621 O O . LEU A 1 208 ? 10.223 10.442 -1.026 1.00 92.38 208 LEU A O 1
ATOM 1625 N N . ASP A 1 209 ? 10.070 8.936 -2.704 1.00 91.12 209 ASP A N 1
ATOM 1626 C CA . ASP A 1 209 ? 10.258 9.894 -3.798 1.00 91.12 209 ASP A CA 1
ATOM 1627 C C . ASP A 1 209 ? 8.904 10.482 -4.223 1.00 91.12 209 ASP A C 1
ATOM 1629 O O . ASP A 1 209 ? 7.851 9.935 -3.885 1.00 91.12 209 ASP A O 1
ATOM 1633 N N . ALA A 1 210 ? 8.910 11.569 -4.999 1.00 90.88 210 ALA A N 1
ATOM 1634 C CA . ALA A 1 210 ? 7.683 12.251 -5.416 1.00 90.88 210 ALA A CA 1
ATOM 1635 C C . ALA A 1 210 ? 6.660 11.319 -6.092 1.00 90.88 210 ALA A C 1
ATOM 1637 O O . ALA A 1 210 ? 5.456 11.450 -5.870 1.00 90.88 210 ALA A O 1
ATOM 1638 N N . ALA A 1 211 ? 7.127 10.355 -6.892 1.00 90.75 211 ALA A N 1
ATOM 1639 C CA . ALA A 1 211 ? 6.251 9.391 -7.550 1.00 90.75 211 ALA A CA 1
ATOM 1640 C C . ALA A 1 211 ? 5.562 8.473 -6.528 1.00 90.75 211 ALA A C 1
ATOM 1642 O O . ALA A 1 211 ? 4.342 8.325 -6.563 1.00 90.75 211 ALA A O 1
ATOM 1643 N N . SER A 1 212 ? 6.320 7.898 -5.592 1.00 91.88 212 SER A N 1
ATOM 1644 C CA . SER A 1 212 ? 5.804 7.015 -4.539 1.00 91.88 212 SER A CA 1
ATOM 1645 C C . SER A 1 212 ? 4.915 7.756 -3.538 1.00 91.88 212 SER A C 1
ATOM 1647 O O . SER A 1 212 ? 3.942 7.178 -3.051 1.00 91.88 212 SER A O 1
ATOM 1649 N N . THR A 1 213 ? 5.215 9.025 -3.243 1.00 93.00 213 THR A N 1
ATOM 1650 C CA . THR A 1 213 ? 4.346 9.900 -2.442 1.00 93.00 213 THR A CA 1
ATOM 1651 C C . THR A 1 213 ? 3.015 10.122 -3.152 1.00 93.00 213 THR A C 1
ATOM 1653 O O . THR A 1 213 ? 1.968 9.867 -2.563 1.00 93.00 213 THR A O 1
ATOM 1656 N N . ALA A 1 214 ? 3.032 10.475 -4.442 1.00 91.00 214 ALA A N 1
ATOM 1657 C CA . ALA A 1 214 ? 1.809 10.676 -5.219 1.00 91.00 214 ALA A CA 1
ATOM 1658 C C . ALA A 1 214 ? 0.926 9.414 -5.263 1.00 91.00 214 ALA A C 1
ATOM 1660 O O . ALA A 1 214 ? -0.295 9.509 -5.129 1.00 91.00 214 ALA A O 1
ATOM 1661 N N . VAL A 1 215 ? 1.538 8.227 -5.384 1.00 91.00 215 VAL A N 1
ATOM 1662 C CA . VAL A 1 215 ? 0.834 6.935 -5.273 1.00 91.00 215 VAL A CA 1
ATOM 1663 C C . VAL A 1 215 ? 0.130 6.805 -3.922 1.00 91.00 215 VAL A C 1
ATOM 1665 O O . VAL A 1 215 ? -1.047 6.439 -3.857 1.00 91.00 215 VAL A O 1
ATOM 1668 N N . LEU A 1 216 ? 0.862 7.058 -2.835 1.00 93.50 216 LEU A N 1
ATOM 1669 C CA . LEU A 1 216 ? 0.343 6.912 -1.481 1.00 93.50 216 LEU A CA 1
ATOM 1670 C C . LEU A 1 216 ? -0.803 7.896 -1.217 1.00 93.50 216 LEU A C 1
ATOM 1672 O O . LEU A 1 216 ? -1.835 7.495 -0.681 1.00 93.50 216 LEU A O 1
ATOM 1676 N N . ASP A 1 217 ? -0.656 9.149 -1.635 1.00 92.19 217 ASP A N 1
ATOM 1677 C CA . ASP A 1 217 ? -1.673 10.182 -1.456 1.00 92.19 217 ASP A CA 1
ATOM 1678 C C . ASP A 1 217 ? -2.946 9.875 -2.244 1.00 92.19 217 ASP A C 1
ATOM 1680 O O . ASP A 1 217 ? -4.050 9.971 -1.698 1.00 92.19 217 ASP A O 1
ATOM 1684 N N . ALA A 1 218 ? -2.811 9.429 -3.497 1.00 90.75 218 ALA A N 1
ATOM 1685 C CA . ALA A 1 218 ? -3.943 8.985 -4.303 1.00 90.75 218 ALA A CA 1
ATOM 1686 C C . ALA A 1 218 ? -4.701 7.838 -3.611 1.00 90.75 218 ALA A C 1
ATOM 1688 O O . ALA A 1 218 ? -5.928 7.879 -3.494 1.00 90.75 218 ALA A O 1
ATOM 1689 N N . ALA A 1 219 ? -3.983 6.860 -3.055 1.00 93.00 219 ALA A N 1
ATOM 1690 C CA . ALA A 1 219 ? -4.584 5.759 -2.304 1.00 93.00 219 ALA A CA 1
ATOM 1691 C C . ALA A 1 219 ? -5.292 6.224 -1.020 1.00 93.00 219 ALA A C 1
ATOM 1693 O O . ALA A 1 219 ? -6.395 5.780 -0.704 1.00 93.00 219 ALA A O 1
ATOM 1694 N N . LEU A 1 220 ? -4.694 7.153 -0.276 1.00 92.69 220 LEU A N 1
ATOM 1695 C CA . LEU A 1 220 ? -5.301 7.708 0.935 1.00 92.69 220 LEU A CA 1
ATOM 1696 C C . LEU A 1 220 ? -6.524 8.584 0.644 1.00 92.69 220 LEU A C 1
ATOM 1698 O O . LEU A 1 220 ? -7.407 8.695 1.500 1.00 92.69 220 LEU A O 1
ATOM 1702 N N . ASN A 1 221 ? -6.583 9.205 -0.534 1.00 90.62 221 ASN A N 1
ATOM 1703 C CA . ASN A 1 221 ? -7.757 9.925 -1.022 1.00 90.62 221 ASN A CA 1
ATOM 1704 C C . ASN A 1 221 ? -8.852 8.964 -1.483 1.00 90.62 221 ASN A C 1
ATOM 1706 O O . ASN A 1 221 ? -10.026 9.205 -1.213 1.00 90.62 221 ASN A O 1
ATOM 1710 N N . ALA A 1 222 ? -8.469 7.838 -2.084 1.00 90.94 222 ALA A N 1
ATOM 1711 C CA . ALA A 1 222 ? -9.385 6.775 -2.468 1.00 90.94 222 ALA A CA 1
ATOM 1712 C C . ALA A 1 222 ? -10.084 6.111 -1.266 1.00 90.94 222 ALA A C 1
ATOM 1714 O O . ALA A 1 222 ? -11.187 5.588 -1.420 1.00 90.94 222 ALA A O 1
ATOM 1715 N N . LEU A 1 223 ? -9.489 6.183 -0.073 1.00 92.31 223 LEU A N 1
ATOM 1716 C CA . LEU A 1 223 ? -10.105 5.718 1.168 1.00 92.31 223 LEU A CA 1
ATOM 1717 C C . LEU A 1 223 ? -11.197 6.654 1.722 1.00 92.31 223 LEU A C 1
ATOM 1719 O O . LEU A 1 223 ? -11.618 6.481 2.854 1.00 92.31 223 LEU A O 1
ATOM 1723 N N . ARG A 1 224 ? -11.667 7.685 1.021 1.00 81.25 224 ARG A N 1
ATOM 1724 C CA . ARG A 1 224 ? -12.722 8.571 1.554 1.00 81.25 224 ARG A CA 1
ATOM 1725 C C . ARG A 1 224 ? -14.119 7.962 1.342 1.00 81.25 224 ARG A C 1
ATOM 1727 O O . ARG A 1 224 ? -14.304 7.225 0.377 1.00 81.25 224 ARG A O 1
ATOM 1734 N N . PRO A 1 225 ? -15.105 8.237 2.223 1.00 63.16 225 PRO A N 1
ATOM 1735 C CA . PRO A 1 225 ? -16.496 7.922 1.904 1.00 63.16 225 PRO A CA 1
ATOM 1736 C C . PRO A 1 225 ? -16.881 8.680 0.633 1.00 63.16 225 PRO A C 1
ATOM 1738 O O . PRO A 1 225 ? -16.527 9.854 0.508 1.00 63.16 225 PRO A O 1
ATOM 1741 N N . MET A 1 226 ? -17.578 8.025 -0.297 1.00 52.59 226 MET A N 1
ATOM 1742 C CA . MET A 1 226 ? -18.129 8.741 -1.444 1.00 52.59 226 MET A CA 1
ATOM 1743 C C . MET A 1 226 ? -19.122 9.785 -0.933 1.00 52.59 226 MET A C 1
ATOM 1745 O O . MET A 1 226 ? -19.999 9.467 -0.124 1.00 52.59 226 MET A O 1
ATOM 1749 N N . GLU A 1 227 ? -18.954 11.032 -1.368 1.00 48.16 227 GLU A N 1
ATOM 1750 C CA . GLU A 1 227 ? -20.031 12.006 -1.237 1.00 48.16 227 GLU A CA 1
ATOM 1751 C C . GLU A 1 227 ? -21.211 11.505 -2.095 1.00 48.16 227 GLU A C 1
ATOM 1753 O O . GLU A 1 227 ? -20.973 11.036 -3.212 1.00 48.16 227 GLU A O 1
ATOM 1758 N N . PRO A 1 228 ? -22.441 11.490 -1.549 1.00 43.34 228 PRO A N 1
ATOM 1759 C CA . PRO A 1 228 ? -23.626 10.982 -2.239 1.00 43.34 228 PRO A CA 1
ATOM 1760 C C . PRO A 1 228 ? -24.021 11.806 -3.470 1.00 43.34 228 PRO A C 1
ATOM 1762 O O . PRO A 1 228 ? -23.730 13.024 -3.498 1.00 43.34 228 PRO A O 1
#

Secondary structure (DSSP, 8-state):
--SHHHHHHHHHHHHHTT-------HHHHHHH-PPPTTT--EEEEEES----BTTB-HHHHHHHHHHHHHTT-EEEEEESSSPPPTTTTHHHHHHEEESSTT-SSSS-HHHHTT-EEEETT-TTSPPPBB-S-S--TT-S------EEE-GGGSTTEEEEEEEEETTEEEEEEEEETTSSEEEEEGGGG-TTSBSS----S-TTS----HHHHHHHHHHHHHTSPPP-

Sequence (228 aa):
FSSRVQSAAIARTWQQEETPYATLDLREMLSGGFPSPEAMPRLVIVASSFNSYHSLDSRALDRNLQAYLDAGGRVLWITGTGQPPTKTFADFRETMERSATNAKLPVPEKDFIGAQLSFFDSQDSPAPRVVRSPLTKAGWQQPFSPWEFEPENGDGFRTVLELNVGGDTLIVGIVDELGQRLVLPIYAVTPFLLAGEDRVESPHEPTLDAASTAVLDAALNALRPMEP

Radius of gyration: 16.78 Å; chains: 1; bounding box: 45×39×48 Å

Foldseek 3Di:
DQQPLLVLQAVLQCVVVVNDDDDDDVLCCLVPADDACVVPQEEEAEPQADDDDDSDDLVSNLVSVQVNVVNNHAYEYAYFQYDPRCPNCVLVVQFKDFCDDPAQALDPQVQQQQKFKDFDPPPPDGTWGFHDGLDDPVRSGRQTDRIFGDCVRDPFKDAGIWIGTPNDITRAKIAGLQLRYIYHRSLQLDAPRTPDDDDDPDPVRHHHDPRSVVSVVSSVVSSHGDDD

pLDDT: mean 87.7, std 11.23, range [35.97, 97.75]